Protein AF-0000000072257658 (afdb_homodimer)

Secondary structure (DSSP, 8-state):
-------HHHHHHHHHHHHHHHHHT-HHHHHHS-HHHHHHHHHHHHHHHHHHHHHHHHHHHHHHHHHHHHTT-----SHHHHHHHHHHTTS-S-HHHHHHHHHHHHHGGGTTSHHHHHHHHHHHHHHHHHHHHHHHHHHHHHS--/-------HHHHHHHHHHHHHHHHHT-HHHHHHS-HHHHHHHHHHHHHHHHHHHHHHHHHHHHHHHHHHHHTT-----SHHHHHHHHHHTTS-S-HHHHHHHHHHHHHGGGTTSHHHHHHHHHHHHHHHHHHHHHHHHHHHHHS--

Nearest PDB structures (foldseek):
  1jog-assembly1_B  TM=9.613E-01  e=3.458E-12  Haemophilus influenzae
  1jog-assembly2_C  TM=9.580E-01  e=2.654E-12  Haemophilus influenzae
  8xeh-assembly1_D  TM=8.777E-01  e=1.538E-05  Legionella pneumophila
  8xdj-assembly1_C  TM=8.865E-01  e=2.113E-05  Legionella pneumophila
  3mac-assembly1_A  TM=3.560E-01  e=6.818E-01  Human immunodeficiency virus 1

Organism: Glaesserella parasuis serovar 5 (strain SH0165) (NCBI:txid557723)

pLDDT: mean 91.08, std 13.49, range [38.12, 98.75]

Radius of gyration: 21.55 Å; Cα contacts (8 Å, |Δi|>4): 278; chains: 2; bounding box: 49×74×42 Å

Foldseek 3Di:
DLPFDDLVQLVVLLVVLVVLVVVCVPVVVLVVDDPVVNLVSLLVSLVSLLSNLVSLLVLLQVVLVSVCVVPVDDRPPDPLSSLVSCCVVQLFPDSVLNVVSVVLSVLSVVVVPVVNSVVSSVSSVVVSVRSVSNVVVSCVSRVDD/DQPFDDLVQLVVLLVVLVVLVVVCVPVVVLVPDDPVVNLVSLLVSLVSLLSNLVSLLVLLQVVLVSVVVVPVDDRPPDPLSSLVSCCVVQLFPDSVLNVVSVVLSVLSVVVVPVVNSVVSSVCSVVVSVRSVSNVVVSCVSRVPD

Structure (mmCIF, N/CA/C/O backbone):
data_AF-0000000072257658-model_v1
#
loop_
_entity.id
_entity.type
_entity.pdbx_description
1 polymer 'Inorganic polyphosphate/ATP-NAD kinase'
#
loop_
_atom_site.group_PDB
_atom_site.id
_atom_site.type_symbol
_atom_site.label_atom_id
_atom_site.label_alt_id
_atom_site.label_comp_id
_atom_site.label_asym_id
_atom_site.label_entity_id
_atom_site.label_seq_id
_atom_site.pdbx_PDB_ins_code
_atom_site.Cartn_x
_atom_site.Cartn_y
_atom_site.Cartn_z
_atom_site.occupancy
_atom_site.B_iso_or_equiv
_atom_site.auth_seq_id
_atom_site.auth_comp_id
_atom_site.auth_asym_id
_atom_site.auth_atom_id
_atom_site.pdbx_PDB_model_num
ATOM 1 N N . MET A 1 1 ? 15.781 32.531 2.01 1 38.12 1 MET A N 1
ATOM 2 C CA . MET A 1 1 ? 14.547 32.469 1.229 1 38.12 1 MET A CA 1
ATOM 3 C C . MET A 1 1 ? 13.906 31.094 1.363 1 38.12 1 MET A C 1
ATOM 5 O O . MET A 1 1 ? 14.547 30.078 1.088 1 38.12 1 MET A O 1
ATOM 9 N N . LEU A 1 2 ? 12.969 30.875 2.301 1 46.28 2 LEU A N 1
ATOM 10 C CA . LEU A 1 2 ? 12.531 29.609 2.895 1 46.28 2 LEU A CA 1
ATOM 11 C C . LEU A 1 2 ? 12.031 28.656 1.822 1 46.28 2 LEU A C 1
ATOM 13 O O . LEU A 1 2 ? 11.195 29.016 0.994 1 46.28 2 LEU A O 1
ATOM 17 N N . GLU A 1 3 ? 12.969 27.922 1.313 1 59.75 3 GLU A N 1
ATOM 18 C CA . GLU A 1 3 ? 12.633 26.984 0.247 1 59.75 3 GLU A CA 1
ATOM 19 C C . GLU A 1 3 ? 11.242 26.391 0.448 1 59.75 3 GLU A C 1
ATOM 21 O O . GLU A 1 3 ? 10.914 25.922 1.54 1 59.75 3 GLU A O 1
ATOM 26 N N . GLN A 1 4 ? 10.328 27.062 -0.19 1 75.12 4 GLN A N 1
ATOM 27 C CA . GLN A 1 4 ? 8.938 26.625 -0.18 1 75.12 4 GLN A CA 1
ATOM 28 C C . GLN A 1 4 ? 8.805 25.188 -0.663 1 75.12 4 GLN A C 1
ATOM 30 O O . GLN A 1 4 ? 9.492 24.781 -1.599 1 75.12 4 GLN A O 1
ATOM 35 N N . LEU A 1 5 ? 8.203 24.438 0.215 1 84.44 5 LEU A N 1
ATOM 36 C CA . LEU A 1 5 ? 7.953 23.031 -0.073 1 84.44 5 LEU A CA 1
ATOM 37 C C . LEU A 1 5 ? 6.867 22.875 -1.131 1 84.44 5 LEU A C 1
ATOM 39 O O . LEU A 1 5 ? 5.824 23.531 -1.056 1 84.44 5 LEU A O 1
ATOM 43 N N . GLU A 1 6 ? 7.254 22.312 -2.242 1 86.75 6 GLU A N 1
ATOM 44 C CA . GLU A 1 6 ? 6.246 21.969 -3.24 1 86.75 6 GLU A CA 1
ATOM 45 C C . GLU A 1 6 ? 5.348 20.828 -2.75 1 86.75 6 GLU A C 1
ATOM 47 O O . GLU A 1 6 ? 5.789 19.688 -2.643 1 86.75 6 GLU A O 1
ATOM 52 N N . ILE A 1 7 ? 4.055 21.188 -2.422 1 92.62 7 ILE A N 1
ATOM 53 C CA . ILE A 1 7 ? 3.189 20.203 -1.774 1 92.62 7 ILE A CA 1
ATOM 54 C C . ILE A 1 7 ? 2.096 19.766 -2.744 1 92.62 7 ILE A C 1
ATOM 56 O O . ILE A 1 7 ? 1.133 19.109 -2.344 1 92.62 7 ILE A O 1
ATOM 60 N N . SER A 1 8 ? 2.219 20.031 -4.086 1 92.62 8 SER A N 1
ATOM 61 C CA . SER A 1 8 ? 1.193 19.781 -5.094 1 92.62 8 SER A CA 1
ATOM 62 C C . SER A 1 8 ? 0.911 18.297 -5.234 1 92.62 8 SER A C 1
ATOM 64 O O . SER A 1 8 ? -0.234 17.891 -5.453 1 92.62 8 SER A O 1
ATOM 66 N N . SER A 1 9 ? 1.939 17.469 -5.137 1 93.25 9 SER A N 1
ATOM 67 C CA . SER A 1 9 ? 1.747 16.016 -5.25 1 93.25 9 SER A CA 1
ATOM 68 C C . SER A 1 9 ? 0.837 15.5 -4.145 1 93.25 9 SER A C 1
ATOM 70 O O . SER A 1 9 ? -0.06 14.688 -4.406 1 93.25 9 SER A O 1
ATOM 72 N N . LEU A 1 10 ? 1.067 15.969 -2.957 1 95.94 10 LEU A N 1
ATOM 73 C CA . LEU A 1 10 ? 0.232 15.555 -1.832 1 95.94 10 LEU A CA 1
ATOM 74 C C . LEU A 1 10 ? -1.19 16.078 -1.992 1 95.94 10 LEU A C 1
ATOM 76 O O . LEU A 1 10 ? -2.156 15.375 -1.708 1 95.94 10 LEU A O 1
ATOM 80 N N . GLU A 1 11 ? -1.334 17.281 -2.496 1 96.62 11 GLU A N 1
ATOM 81 C CA . GLU A 1 11 ? -2.646 17.891 -2.719 1 96.62 11 GLU A CA 1
ATOM 82 C C . GLU A 1 11 ? -3.453 17.094 -3.736 1 96.62 11 GLU A C 1
ATOM 84 O O . GLU A 1 11 ? -4.637 16.812 -3.521 1 96.62 11 GLU A O 1
ATOM 89 N N . ASN A 1 12 ? -2.795 16.75 -4.805 1 96.31 12 ASN A N 1
ATOM 90 C CA . ASN A 1 12 ? -3.461 15.984 -5.859 1 96.31 12 ASN A CA 1
ATOM 91 C C . ASN A 1 12 ? -3.85 14.594 -5.383 1 96.31 12 ASN A C 1
ATOM 93 O O . ASN A 1 12 ? -4.949 14.117 -5.668 1 96.31 12 ASN A O 1
ATOM 97 N N . ALA A 1 13 ? -2.938 13.945 -4.664 1 97.19 13 ALA A N 1
ATOM 98 C CA . ALA A 1 13 ? -3.219 12.609 -4.145 1 97.19 13 ALA A CA 1
ATOM 99 C C . ALA A 1 13 ? -4.363 12.641 -3.137 1 97.19 13 ALA A C 1
ATOM 101 O O . ALA A 1 13 ? -5.238 11.773 -3.15 1 97.19 13 ALA A O 1
ATOM 102 N N . PHE A 1 14 ? -4.348 13.602 -2.277 1 98.19 14 PHE A N 1
ATOM 103 C CA . PHE A 1 14 ? -5.406 13.773 -1.289 1 98.19 14 PHE A CA 1
ATOM 104 C C . PHE A 1 14 ? -6.754 13.977 -1.971 1 98.19 14 PHE A C 1
ATOM 106 O O . PHE A 1 14 ? -7.746 13.344 -1.598 1 98.19 14 PHE A O 1
ATOM 113 N N . SER A 1 15 ? -6.801 14.875 -2.938 1 98.12 15 SER A N 1
ATOM 114 C CA . SER A 1 15 ? -8.039 15.164 -3.65 1 98.12 15 SER A CA 1
ATOM 115 C C . SER A 1 15 ? -8.586 13.922 -4.34 1 98.12 15 SER A C 1
ATOM 117 O O . SER A 1 15 ? -9.789 13.68 -4.336 1 98.12 15 SER A O 1
ATOM 119 N N . SER A 1 16 ? -7.711 13.141 -4.953 1 98 16 SER A N 1
ATOM 120 C CA . SER A 1 16 ? -8.102 11.906 -5.617 1 98 16 SER A CA 1
ATOM 121 C C . SER A 1 16 ? -8.727 10.922 -4.633 1 98 16 SER A C 1
ATOM 123 O O . SER A 1 16 ? -9.758 10.32 -4.922 1 98 16 SER A O 1
ATOM 125 N N . LEU A 1 17 ? -8.109 10.734 -3.479 1 98.56 17 LEU A N 1
ATOM 126 C CA . LEU A 1 17 ? -8.641 9.836 -2.461 1 98.56 17 LEU A CA 1
ATOM 127 C C . LEU A 1 17 ? -9.977 10.336 -1.932 1 98.56 17 LEU A C 1
ATOM 129 O O . LEU A 1 17 ? -10.906 9.555 -1.746 1 98.56 17 LEU A O 1
ATOM 133 N N . ASN A 1 18 ? -10.016 11.633 -1.646 1 98.56 18 ASN A N 1
ATOM 134 C CA . ASN A 1 18 ? -11.25 12.234 -1.15 1 98.56 18 ASN A CA 1
ATOM 135 C C . ASN A 1 18 ? -12.406 12.031 -2.121 1 98.56 18 ASN A C 1
ATOM 137 O O . ASN A 1 18 ? -13.508 11.656 -1.712 1 98.56 18 ASN A O 1
ATOM 141 N N . GLU A 1 19 ? -12.195 12.273 -3.461 1 98.44 19 GLU A N 1
ATOM 142 C CA . GLU A 1 19 ? -13.219 12.086 -4.484 1 98.44 19 GLU A CA 1
ATOM 143 C C . GLU A 1 19 ? -13.609 10.617 -4.609 1 98.44 19 GLU A C 1
ATOM 145 O O . GLU A 1 19 ? -14.773 10.297 -4.855 1 98.44 19 GLU A O 1
ATOM 150 N N . THR A 1 20 ? -12.633 9.734 -4.438 1 98.62 20 THR A N 1
ATOM 151 C CA . THR A 1 20 ? -12.883 8.297 -4.465 1 98.62 20 THR A CA 1
ATOM 152 C C . THR A 1 20 ? -13.852 7.895 -3.355 1 98.62 20 THR A C 1
ATOM 154 O O . THR A 1 20 ? -14.844 7.219 -3.611 1 98.62 20 THR A O 1
ATOM 157 N N . LEU A 1 21 ? -13.594 8.32 -2.199 1 98.38 21 LEU A N 1
ATOM 158 C CA . LEU A 1 21 ? -14.445 7.949 -1.07 1 98.38 21 LEU A CA 1
ATOM 159 C C . LEU A 1 21 ? -15.844 8.523 -1.229 1 98.38 21 LEU A C 1
ATOM 161 O O . LEU A 1 21 ? -16.828 7.895 -0.835 1 98.38 21 LEU A O 1
ATOM 165 N N . ALA A 1 22 ? -15.891 9.711 -1.784 1 97.94 22 ALA A N 1
ATOM 166 C CA . ALA A 1 22 ? -17.188 10.344 -2.018 1 97.94 22 ALA A CA 1
ATOM 167 C C . ALA A 1 22 ? -18.031 9.516 -2.982 1 97.94 22 ALA A C 1
ATOM 169 O O . ALA A 1 22 ? -19.234 9.336 -2.768 1 97.94 22 ALA A O 1
ATOM 170 N N . GLU A 1 23 ? -17.453 9.008 -3.992 1 97.75 23 GLU A N 1
ATOM 171 C CA . GLU A 1 23 ? -18.172 8.195 -4.965 1 97.75 23 GLU A CA 1
ATOM 172 C C . GLU A 1 23 ? -18.578 6.852 -4.367 1 97.75 23 GLU A C 1
ATOM 174 O O . GLU A 1 23 ? -19.688 6.359 -4.621 1 97.75 23 GLU A O 1
ATOM 179 N N . LEU A 1 24 ? -17.734 6.301 -3.631 1 97.56 24 LEU A N 1
ATOM 180 C CA . LEU A 1 24 ? -17.969 4.977 -3.068 1 97.56 24 LEU A CA 1
ATOM 181 C C . LEU A 1 24 ? -19.016 5.043 -1.96 1 97.56 24 LEU A C 1
ATOM 183 O O . LEU A 1 24 ? -19.578 4.016 -1.575 1 97.56 24 LEU A O 1
ATOM 187 N N . ALA A 1 25 ? -19.188 6.145 -1.327 1 96.56 25 ALA A N 1
ATOM 188 C CA . ALA A 1 25 ? -20.156 6.34 -0.255 1 96.56 25 ALA A CA 1
ATOM 189 C C . ALA A 1 25 ? -21.594 6.199 -0.777 1 96.56 25 ALA A C 1
ATOM 191 O O . ALA A 1 25 ? -22.531 6.031 0.003 1 96.56 25 ALA A O 1
ATOM 192 N N . ASP A 1 26 ? -21.766 6.359 -2.277 1 96.44 26 ASP A N 1
ATOM 193 C CA . ASP A 1 26 ? -23.062 6.078 -2.883 1 96.44 26 ASP A CA 1
ATOM 194 C C . ASP A 1 26 ? -23.344 4.578 -2.887 1 96.44 26 ASP A C 1
ATOM 196 O O . ASP A 1 26 ? -23.094 3.893 -3.877 1 96.44 26 ASP A O 1
ATOM 200 N N . GLN A 1 27 ? -24 4.09 -1.785 1 95.88 27 GLN A N 1
ATOM 201 C CA . GLN A 1 27 ? -24.188 2.664 -1.558 1 95.88 27 GLN A CA 1
ATOM 202 C C . GLN A 1 27 ? -25.094 2.053 -2.631 1 95.88 27 GLN A C 1
ATOM 204 O O . GLN A 1 27 ? -24.922 0.886 -2.994 1 95.88 27 GLN A O 1
ATOM 209 N N . GLN A 1 28 ? -26.031 2.881 -3.145 1 96.25 28 GLN A N 1
ATOM 210 C CA . GLN A 1 28 ? -26.922 2.383 -4.188 1 96.25 28 GLN A CA 1
ATOM 211 C C . GLN A 1 28 ? -26.141 2.031 -5.453 1 96.25 28 GLN A C 1
ATOM 213 O O . GLN A 1 28 ? -26.312 0.949 -6.016 1 96.25 28 GLN A O 1
ATOM 218 N N . TRP A 1 29 ? -25.281 2.887 -5.863 1 96.5 29 TRP A N 1
ATOM 219 C CA . TRP A 1 29 ? -24.453 2.643 -7.043 1 96.5 29 TRP A CA 1
ATOM 220 C C . TRP A 1 29 ? -23.438 1.529 -6.781 1 96.5 29 TRP A C 1
ATOM 222 O O . TRP A 1 29 ? -23.281 0.624 -7.602 1 96.5 29 TRP A O 1
ATOM 232 N N . PHE A 1 30 ? -22.828 1.584 -5.602 1 97.5 30 PHE A N 1
ATOM 233 C CA . PHE A 1 30 ? -21.766 0.649 -5.238 1 97.5 30 PHE A CA 1
ATOM 234 C C . PHE A 1 30 ? -22.297 -0.781 -5.207 1 97.5 30 PHE A C 1
ATOM 236 O O . PHE A 1 30 ? -21.672 -1.688 -5.762 1 97.5 30 PHE A O 1
ATOM 243 N N . ASN A 1 31 ? -23.438 -0.938 -4.648 1 96.44 31 ASN A N 1
ATOM 244 C CA . ASN A 1 31 ? -24 -2.27 -4.441 1 96.44 31 ASN A CA 1
ATOM 245 C C . ASN A 1 31 ? -24.547 -2.854 -5.742 1 96.44 31 ASN A C 1
ATOM 247 O O . ASN A 1 31 ? -24.844 -4.051 -5.816 1 96.44 31 ASN A O 1
ATOM 251 N N . GLN A 1 32 ? -24.734 -2.07 -6.719 1 96.62 32 GLN A N 1
ATOM 252 C CA . GLN A 1 32 ? -25.219 -2.537 -8.016 1 96.62 32 GLN A CA 1
ATOM 253 C C . GLN A 1 32 ? -24.078 -3.107 -8.852 1 96.62 32 GLN A C 1
ATOM 255 O O . GLN A 1 32 ? -24.312 -3.783 -9.852 1 96.62 32 GLN A O 1
ATOM 260 N N . GLN A 1 33 ? -22.844 -2.789 -8.523 1 97 33 GLN A N 1
ATOM 261 C CA . GLN A 1 33 ? -21.688 -3.287 -9.273 1 97 33 GLN A CA 1
ATOM 262 C C . GLN A 1 33 ? -21.453 -4.77 -8.992 1 97 33 GLN A C 1
ATOM 264 O O . GLN A 1 33 ? -21.844 -5.277 -7.941 1 97 33 GLN A O 1
ATOM 269 N N . LYS A 1 34 ? -20.828 -5.438 -9.906 1 97.62 34 LYS A N 1
ATOM 270 C CA . LYS A 1 34 ? -20.422 -6.824 -9.703 1 97.62 34 LYS A CA 1
ATOM 271 C C . LYS A 1 34 ? -19.484 -6.949 -8.508 1 97.62 34 LYS A C 1
ATOM 273 O O . LYS A 1 34 ? -18.688 -6.039 -8.242 1 97.62 34 LYS A O 1
ATOM 278 N N . PRO A 1 35 ? -19.469 -8.031 -7.766 1 97.81 35 PRO A N 1
ATOM 279 C CA . PRO A 1 35 ? -18.609 -8.219 -6.586 1 97.81 35 PRO A CA 1
ATOM 280 C C . PRO A 1 35 ? -17.141 -7.957 -6.875 1 97.81 35 PRO A C 1
ATOM 282 O O . PRO A 1 35 ? -16.453 -7.332 -6.066 1 97.81 35 PRO A O 1
ATOM 285 N N . ILE A 1 36 ? -16.641 -8.359 -8.039 1 98.25 36 ILE A N 1
ATOM 286 C CA . ILE A 1 36 ? -15.227 -8.18 -8.375 1 98.25 36 ILE A CA 1
ATOM 287 C C . ILE A 1 36 ? -14.93 -6.699 -8.57 1 98.25 36 ILE A C 1
ATOM 289 O O . ILE A 1 36 ? -13.836 -6.234 -8.242 1 98.25 36 ILE A O 1
ATOM 293 N N . ILE A 1 37 ? -15.898 -5.941 -9.07 1 98.38 37 ILE A N 1
ATOM 294 C CA . ILE A 1 37 ? -15.742 -4.5 -9.242 1 98.38 37 ILE A CA 1
ATOM 295 C C . ILE A 1 37 ? -15.727 -3.814 -7.883 1 98.38 37 ILE A C 1
ATOM 297 O O . ILE A 1 37 ? -14.891 -2.941 -7.629 1 98.38 37 ILE A O 1
ATOM 301 N N . GLN A 1 38 ? -16.625 -4.23 -7.008 1 98.31 38 GLN A N 1
ATOM 302 C CA . GLN A 1 38 ? -16.641 -3.705 -5.648 1 98.31 38 GLN A CA 1
ATOM 303 C C . GLN A 1 38 ? -15.289 -3.936 -4.961 1 98.31 38 GLN A C 1
ATOM 305 O O . GLN A 1 38 ? -14.719 -3.014 -4.379 1 98.31 38 GLN A O 1
ATOM 310 N N . ASP A 1 39 ? -14.836 -5.164 -5.086 1 98.19 39 ASP A N 1
ATOM 311 C CA . ASP A 1 39 ? -13.555 -5.547 -4.5 1 98.19 39 ASP A CA 1
ATOM 312 C C . ASP A 1 39 ? -12.414 -4.711 -5.078 1 98.19 39 ASP A C 1
ATOM 314 O O . ASP A 1 39 ? -11.516 -4.285 -4.344 1 98.19 39 ASP A O 1
ATOM 318 N N . THR A 1 40 ? -12.438 -4.457 -6.371 1 98.62 40 THR A N 1
ATOM 319 C CA . THR A 1 40 ? -11.406 -3.693 -7.055 1 98.62 40 THR A CA 1
ATOM 320 C C . THR A 1 40 ? -11.438 -2.23 -6.621 1 98.62 40 THR A C 1
ATOM 322 O O . THR A 1 40 ? -10.391 -1.607 -6.441 1 98.62 40 THR A O 1
ATOM 325 N N . LEU A 1 41 ? -12.617 -1.71 -6.465 1 98.75 41 LEU A N 1
ATOM 326 C CA . LEU A 1 41 ? -12.766 -0.329 -6.02 1 98.75 41 LEU A CA 1
ATOM 327 C C . LEU A 1 41 ? -12.219 -0.152 -4.609 1 98.75 41 LEU A C 1
ATOM 329 O O . LEU A 1 41 ? -11.539 0.835 -4.324 1 98.75 41 LEU A O 1
ATOM 333 N N . ILE A 1 42 ? -12.453 -1.106 -3.756 1 98.62 42 ILE A N 1
ATOM 334 C CA . ILE A 1 42 ? -11.922 -1.074 -2.398 1 98.62 42 ILE A CA 1
ATOM 335 C C . ILE A 1 42 ? -10.391 -1.136 -2.439 1 98.62 42 ILE A C 1
ATOM 337 O O . ILE A 1 42 ? -9.719 -0.353 -1.77 1 98.62 42 ILE A O 1
ATOM 341 N N . ALA A 1 43 ? -9.867 -2.004 -3.271 1 98.62 43 ALA A N 1
ATOM 342 C CA . ALA A 1 43 ? -8.422 -2.104 -3.443 1 98.62 43 ALA A CA 1
ATOM 343 C C . ALA A 1 43 ? -7.836 -0.79 -3.957 1 98.62 43 ALA A C 1
ATOM 345 O O . ALA A 1 43 ? -6.742 -0.388 -3.551 1 98.62 43 ALA A O 1
ATOM 346 N N . GLY A 1 44 ? -8.555 -0.153 -4.836 1 98.69 44 GLY A N 1
ATOM 347 C CA . GLY A 1 44 ? -8.133 1.139 -5.352 1 98.69 44 GLY A CA 1
ATOM 348 C C . GLY A 1 44 ? -8.078 2.217 -4.285 1 98.69 44 GLY A C 1
ATOM 349 O O . GLY A 1 44 ? -7.129 3.008 -4.246 1 98.69 44 GLY A O 1
ATOM 350 N N . ALA A 1 45 ? -9.117 2.227 -3.439 1 98.75 45 ALA A N 1
ATOM 351 C CA . ALA A 1 45 ? -9.133 3.176 -2.33 1 98.75 45 ALA A CA 1
ATOM 352 C C . ALA A 1 45 ? -7.941 2.945 -1.401 1 98.75 45 ALA A C 1
ATOM 354 O O . ALA A 1 45 ? -7.324 3.898 -0.923 1 98.75 45 ALA A O 1
ATOM 355 N N . ILE A 1 46 ? -7.617 1.698 -1.18 1 98.75 46 ILE A N 1
ATOM 356 C CA . ILE A 1 46 ? -6.512 1.336 -0.298 1 98.75 46 ILE A CA 1
ATOM 357 C C . ILE A 1 46 ? -5.188 1.76 -0.929 1 98.75 46 ILE A C 1
ATOM 359 O O . ILE A 1 46 ? -4.309 2.289 -0.245 1 98.75 46 ILE A O 1
ATOM 363 N N . GLN A 1 47 ? -5.012 1.591 -2.238 1 98.5 47 GLN A N 1
ATOM 364 C CA . GLN A 1 47 ? -3.82 2.041 -2.949 1 98.5 47 GLN A CA 1
ATOM 365 C C . GLN A 1 47 ? -3.645 3.553 -2.824 1 98.5 47 GLN A C 1
ATOM 367 O O . GLN A 1 47 ? -2.541 4.035 -2.559 1 98.5 47 GLN A O 1
ATOM 372 N N . LYS A 1 48 ? -4.691 4.297 -2.992 1 98.56 48 LYS A N 1
ATOM 373 C CA . LYS A 1 48 ? -4.648 5.754 -2.893 1 98.56 48 LYS A CA 1
ATOM 374 C C . LYS A 1 48 ? -4.355 6.199 -1.464 1 98.56 48 LYS A C 1
ATOM 376 O O . LYS A 1 48 ? -3.666 7.199 -1.248 1 98.56 48 LYS A O 1
ATOM 381 N N . PHE A 1 49 ? -4.895 5.422 -0.48 1 9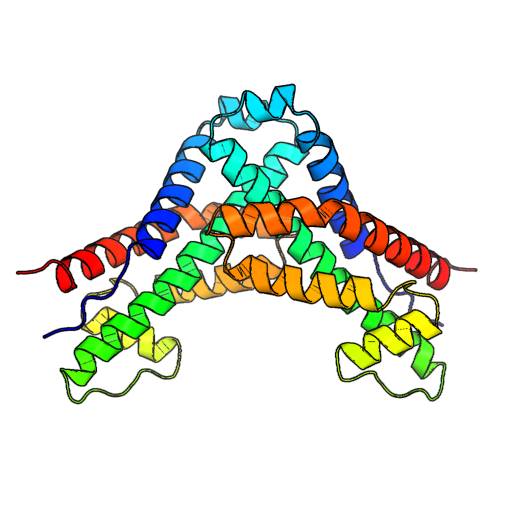8.62 49 PHE A N 1
ATOM 382 C CA . PHE A 1 49 ? -4.555 5.668 0.916 1 98.62 49 PHE A CA 1
ATOM 383 C C . PHE A 1 49 ? -3.053 5.539 1.138 1 98.62 49 PHE A C 1
ATOM 385 O O . PHE A 1 49 ? -2.441 6.395 1.784 1 98.62 49 PHE A O 1
ATOM 392 N N . GLU A 1 50 ? -2.48 4.504 0.604 1 97.81 50 GLU A N 1
ATOM 393 C CA . GLU A 1 50 ? -1.041 4.297 0.737 1 97.81 50 GLU A CA 1
ATOM 394 C C . GLU A 1 50 ? -0.259 5.492 0.196 1 97.81 50 GLU A C 1
ATOM 396 O O . GLU A 1 50 ? 0.707 5.941 0.816 1 97.81 50 GLU A O 1
ATOM 401 N N . PHE A 1 51 ? -0.673 6.023 -0.967 1 97.38 51 PHE A N 1
ATOM 402 C CA . PHE A 1 51 ? -0.009 7.164 -1.587 1 97.38 51 PHE A CA 1
ATOM 403 C C . PHE A 1 51 ? -0.07 8.383 -0.678 1 97.38 51 PHE A C 1
ATOM 405 O O . PHE A 1 51 ? 0.95 9.031 -0.429 1 97.38 51 PHE A O 1
ATOM 412 N N . VAL A 1 52 ? -1.253 8.695 -0.199 1 98.19 52 VAL A N 1
ATOM 413 C CA . VAL A 1 52 ? -1.443 9.891 0.618 1 98.19 52 VAL A CA 1
ATOM 414 C C . VAL A 1 52 ? -0.653 9.758 1.918 1 98.19 52 VAL A C 1
ATOM 416 O O . VAL A 1 52 ? -0.037 10.727 2.377 1 98.19 52 VAL A O 1
ATOM 419 N N . TYR A 1 53 ? -0.639 8.539 2.49 1 97.69 53 TYR A N 1
ATOM 420 C CA . TYR A 1 53 ? 0.09 8.305 3.73 1 97.69 53 TYR A CA 1
ATOM 421 C C . TYR A 1 53 ? 1.582 8.547 3.543 1 97.69 53 TYR A C 1
ATOM 423 O O . TYR A 1 53 ? 2.203 9.273 4.324 1 97.69 53 TYR A O 1
ATOM 431 N N . GLU A 1 54 ? 2.131 7.969 2.512 1 95.69 54 GLU A N 1
ATOM 432 C CA . GLU A 1 54 ? 3.562 8.086 2.252 1 95.69 54 GLU A CA 1
ATOM 433 C C . GLU A 1 54 ? 3.955 9.531 1.958 1 95.69 54 GLU A C 1
ATOM 435 O O . GLU A 1 54 ? 4.957 10.023 2.48 1 95.69 54 GLU A O 1
ATOM 440 N N . LEU A 1 55 ? 3.213 10.203 1.146 1 95.94 55 LEU A N 1
ATOM 441 C CA . LEU A 1 55 ? 3.482 11.594 0.792 1 95.94 55 LEU A CA 1
ATOM 442 C C . LEU A 1 55 ? 3.328 12.5 2.006 1 95.94 55 LEU A C 1
ATOM 444 O O . LEU A 1 55 ? 4.062 13.484 2.15 1 95.94 55 LEU A O 1
ATOM 448 N N . SER A 1 56 ? 2.34 12.203 2.869 1 96.81 56 SER A N 1
ATOM 449 C CA . SER A 1 56 ? 2.139 12.977 4.09 1 96.81 56 SER A CA 1
ATOM 450 C C . SER A 1 56 ? 3.367 12.922 4.988 1 96.81 56 SER A C 1
ATOM 452 O O . SER A 1 56 ? 3.824 13.945 5.492 1 96.81 56 SER A O 1
ATOM 454 N N . LEU A 1 57 ? 3.893 11.727 5.219 1 94.25 57 LEU A N 1
ATOM 455 C CA . LEU A 1 57 ? 5.07 11.57 6.062 1 94.25 57 LEU A CA 1
ATOM 456 C C . LEU A 1 57 ? 6.281 12.258 5.445 1 94.25 57 LEU A C 1
ATOM 458 O O . LEU A 1 57 ? 7.07 12.891 6.148 1 94.25 57 LEU A O 1
ATOM 462 N N . LYS A 1 58 ? 6.434 12.102 4.137 1 93.31 58 LYS A N 1
ATOM 463 C CA . LYS A 1 58 ? 7.535 12.742 3.42 1 93.31 58 LYS A CA 1
ATOM 464 C C . LYS A 1 58 ? 7.477 14.258 3.566 1 93.31 58 LYS A C 1
ATOM 466 O O . LYS A 1 58 ? 8.5 14.906 3.822 1 93.31 58 LYS A O 1
ATOM 471 N N . MET A 1 59 ? 6.309 14.859 3.4 1 94.62 59 MET A N 1
ATOM 472 C CA . MET A 1 59 ? 6.145 16.312 3.488 1 94.62 59 MET A CA 1
ATOM 473 C C . MET A 1 59 ? 6.34 16.797 4.922 1 94.62 59 MET A C 1
ATOM 475 O O . MET A 1 59 ? 6.895 17.859 5.148 1 94.62 59 MET A O 1
ATOM 479 N N . MET A 1 60 ? 5.863 15.961 5.84 1 94 60 MET A N 1
ATOM 480 C CA . MET A 1 60 ? 6.074 16.281 7.25 1 94 60 MET A CA 1
ATOM 481 C C . MET A 1 60 ? 7.562 16.391 7.566 1 94 60 MET A C 1
ATOM 483 O O . MET A 1 60 ? 8.008 17.375 8.172 1 94 60 MET A O 1
ATOM 487 N N . LYS A 1 61 ? 8.289 15.414 7.145 1 92.12 61 LYS A N 1
ATOM 488 C CA . LYS A 1 61 ? 9.727 15.375 7.383 1 92.12 61 LYS A CA 1
ATOM 489 C C . LYS A 1 61 ? 10.43 16.562 6.723 1 92.12 61 LYS A C 1
ATOM 491 O O . LYS A 1 61 ? 11.281 17.203 7.332 1 92.12 61 LYS A O 1
ATOM 496 N N . ARG A 1 62 ? 10.117 16.844 5.488 1 92.06 62 ARG A N 1
ATOM 497 C CA . ARG A 1 62 ? 10.727 17.938 4.754 1 92.06 62 ARG A CA 1
ATOM 498 C C . ARG A 1 62 ? 10.406 19.281 5.414 1 92.06 62 ARG A C 1
ATOM 500 O O . ARG A 1 62 ? 11.273 20.156 5.512 1 92.06 62 ARG A O 1
ATOM 507 N N . GLN A 1 63 ? 9.195 19.484 5.789 1 93.19 63 GLN A N 1
ATOM 508 C CA . GLN A 1 63 ? 8.797 20.719 6.438 1 93.19 63 GLN A CA 1
ATOM 509 C C . GLN A 1 63 ? 9.539 20.922 7.758 1 93.19 63 GLN A C 1
ATOM 511 O O . GLN A 1 63 ? 9.945 22.031 8.086 1 93.19 63 GLN A O 1
ATOM 516 N N . LEU A 1 64 ? 9.695 19.812 8.562 1 91.19 64 LEU A N 1
ATOM 517 C CA . LEU A 1 64 ? 10.398 19.891 9.836 1 91.19 64 LEU A CA 1
ATOM 518 C C . LEU A 1 64 ? 11.867 20.25 9.633 1 91.19 64 LEU A C 1
ATOM 520 O O . LEU A 1 64 ? 12.438 21.016 10.406 1 91.19 64 LEU A O 1
ATOM 524 N N . LYS A 1 65 ? 12.477 19.688 8.594 1 88.5 65 LYS A N 1
ATOM 525 C CA . LYS A 1 65 ? 13.859 20.031 8.273 1 88.5 65 LYS A CA 1
ATOM 526 C C . LYS A 1 65 ? 14 21.516 7.934 1 88.5 65 LYS A C 1
ATOM 528 O O . LYS A 1 65 ? 14.969 22.156 8.344 1 88.5 65 LYS A O 1
ATOM 533 N N . LEU A 1 66 ? 13.102 22.016 7.203 1 86.31 66 LEU A N 1
ATOM 534 C CA . LEU A 1 66 ? 13.102 23.438 6.848 1 86.31 66 LEU A CA 1
ATOM 535 C C . LEU A 1 66 ? 12.922 24.312 8.086 1 86.31 66 LEU A C 1
ATOM 537 O O . LEU A 1 66 ? 13.523 25.391 8.188 1 86.31 66 LEU A O 1
ATOM 541 N N . MET A 1 67 ? 12.156 23.812 8.969 1 83.06 67 MET A N 1
ATOM 542 C CA . MET A 1 67 ? 11.891 24.562 10.195 1 83.06 67 MET A CA 1
ATOM 543 C C . MET A 1 67 ? 13.078 24.484 11.148 1 83.06 67 MET A C 1
ATOM 545 O O . MET A 1 67 ? 13.305 25.406 11.93 1 83.06 67 MET A O 1
ATOM 549 N N . ALA A 1 68 ? 13.68 23.234 11.164 1 76 68 ALA A N 1
ATOM 550 C CA . ALA A 1 68 ? 14.836 23.047 12.039 1 76 68 ALA A CA 1
ATOM 551 C C . ALA A 1 68 ? 16.016 23.891 11.562 1 76 68 ALA A C 1
ATOM 553 O O . ALA A 1 68 ? 16.812 24.375 12.367 1 76 68 ALA A O 1
ATOM 554 N N . ILE A 1 69 ? 16.297 23.625 10.367 1 60.5 69 ILE A N 1
ATOM 555 C CA . ILE A 1 69 ? 17.344 24.516 9.883 1 60.5 69 ILE A CA 1
ATOM 556 C C . ILE A 1 69 ? 17.094 25.938 10.375 1 60.5 69 ILE A C 1
ATOM 558 O O . ILE A 1 69 ? 18.031 26.672 10.695 1 60.5 69 ILE A O 1
ATOM 562 N N . SER A 1 70 ? 15.891 26.047 10.406 1 51.72 70 SER A N 1
ATOM 563 C CA . SER A 1 70 ? 15.609 27.344 11 1 51.72 70 SER A CA 1
ATOM 564 C C . SER A 1 70 ? 15.812 27.328 12.508 1 51.72 70 SER A C 1
ATOM 566 O O . SER A 1 70 ? 16.156 28.359 13.109 1 51.72 70 SER A O 1
ATOM 568 N N . GLU A 1 71 ? 15.469 26.141 12.93 1 53 71 GLU A N 1
ATOM 569 C CA . GLU A 1 71 ? 15.695 26 14.367 1 53 71 GLU A CA 1
ATOM 570 C C . GLU A 1 71 ? 16.75 24.938 14.656 1 53 71 GLU A C 1
ATOM 572 O O . GLU A 1 71 ? 17.016 24.062 13.82 1 53 71 GLU A O 1
ATOM 577 N N . ASP A 1 72 ? 17.75 25.094 15.438 1 48.62 72 ASP A N 1
ATOM 578 C CA . ASP A 1 72 ? 18.859 24.25 15.867 1 48.62 72 ASP A CA 1
ATOM 579 C C . ASP A 1 72 ? 18.375 22.812 16.125 1 48.62 72 ASP A C 1
ATOM 581 O O . ASP A 1 72 ? 19.047 22.047 16.812 1 48.62 72 ASP A O 1
ATOM 585 N N . GLU A 1 73 ? 17.156 22.469 15.633 1 50.72 73 GLU A N 1
ATOM 586 C CA . GLU A 1 73 ? 16.578 21.25 16.203 1 50.72 73 GLU A CA 1
ATOM 587 C C . GLU A 1 73 ? 16.953 20.031 15.359 1 50.72 73 GLU A C 1
ATOM 589 O O . GLU A 1 73 ? 17.25 20.156 14.172 1 50.72 73 GLU A O 1
ATOM 594 N N . ILE A 1 74 ? 16.984 18.797 16.141 1 47.69 74 ILE A N 1
ATOM 595 C CA . ILE A 1 74 ? 17.391 17.422 15.875 1 47.69 74 ILE A CA 1
ATOM 596 C C . ILE A 1 74 ? 16.516 16.812 14.789 1 47.69 74 ILE A C 1
ATOM 598 O O . ILE A 1 74 ? 15.281 16.891 14.875 1 47.69 74 ILE A O 1
ATOM 602 N N . GLU A 1 75 ? 17.094 16.484 13.82 1 51.81 75 GLU A N 1
ATOM 603 C CA . GLU A 1 75 ? 16.531 15.805 12.656 1 51.81 75 GLU A CA 1
ATOM 604 C C . GLU A 1 75 ? 15.805 14.531 13.07 1 51.81 75 GLU A C 1
ATOM 606 O O . GLU A 1 75 ? 16.391 13.656 13.711 1 51.81 75 GLU A O 1
ATOM 611 N N . ALA A 1 76 ? 14.641 14.602 13.328 1 54.16 76 ALA A N 1
ATOM 612 C CA . ALA A 1 76 ? 13.828 13.43 13.633 1 54.16 76 ALA A CA 1
ATOM 613 C C . ALA A 1 76 ? 14.211 12.258 12.727 1 54.16 76 ALA A C 1
ATOM 615 O O . ALA A 1 76 ? 14.172 12.367 11.5 1 54.16 76 ALA A O 1
ATOM 616 N N . GLU A 1 77 ? 14.883 11.211 13.461 1 65.88 77 GLU A N 1
ATOM 617 C CA . GLU A 1 77 ? 15.406 10.078 12.703 1 65.88 77 GLU A CA 1
ATOM 618 C C . GLU A 1 77 ? 14.383 8.945 12.633 1 65.88 77 GLU A C 1
ATOM 620 O O . GLU A 1 77 ? 14.297 8.242 11.617 1 65.88 77 GLU A O 1
ATOM 625 N N . ASN A 1 78 ? 13.664 8.914 13.766 1 85.56 78 ASN A N 1
ATOM 626 C CA . ASN A 1 78 ? 12.734 7.789 13.711 1 85.56 78 ASN A CA 1
ATOM 627 C C . ASN A 1 78 ? 11.281 8.266 13.688 1 85.56 78 ASN A C 1
ATOM 629 O O . ASN A 1 78 ? 11.008 9.445 13.906 1 85.56 78 ASN A O 1
ATOM 633 N N . PHE A 1 79 ? 10.375 7.48 13.305 1 90.44 79 PHE A N 1
ATOM 634 C CA . PHE A 1 79 ? 8.961 7.738 13.055 1 90.44 79 PHE A CA 1
ATOM 635 C C . PHE A 1 79 ? 8.328 8.461 14.234 1 90.44 79 PHE A C 1
ATOM 637 O O . PHE A 1 79 ? 7.672 9.492 14.062 1 90.44 79 PHE A O 1
ATOM 644 N N . ARG A 1 80 ? 8.594 8.055 15.422 1 90.06 80 ARG A N 1
ATOM 645 C CA . ARG A 1 80 ? 7.984 8.656 16.609 1 90.06 80 ARG A CA 1
ATOM 646 C C . ARG A 1 80 ? 8.516 10.07 16.828 1 90.06 80 ARG A C 1
ATOM 648 O O . ARG A 1 80 ? 7.773 10.953 17.266 1 90.06 80 ARG A O 1
ATOM 655 N N . ASP A 1 81 ? 9.812 10.297 16.578 1 90.94 81 ASP A N 1
ATOM 656 C CA . ASP A 1 81 ? 10.406 11.625 16.734 1 90.94 81 ASP A CA 1
ATOM 657 C C . ASP A 1 81 ? 9.805 12.602 15.727 1 90.94 81 ASP A C 1
ATOM 659 O O . ASP A 1 81 ? 9.562 13.766 16.047 1 90.94 81 ASP A O 1
ATOM 663 N N . ILE A 1 82 ? 9.562 12.102 14.539 1 93.19 82 ILE A N 1
ATOM 664 C CA . ILE A 1 82 ? 8.961 12.938 13.508 1 93.19 82 ILE A CA 1
ATOM 665 C C . ILE A 1 82 ? 7.57 13.383 13.945 1 93.19 82 ILE A C 1
ATOM 667 O O . ILE A 1 82 ? 7.219 14.555 13.828 1 93.19 82 ILE A O 1
ATOM 671 N N . LEU A 1 83 ? 6.809 12.477 14.562 1 95.31 83 LEU A N 1
ATOM 672 C CA . LEU A 1 83 ? 5.449 12.789 14.984 1 95.31 83 LEU A CA 1
ATOM 673 C C . LEU A 1 83 ? 5.457 13.773 16.141 1 95.31 83 LEU A C 1
ATOM 675 O O . LEU A 1 83 ? 4.633 14.695 16.203 1 95.31 83 LEU A O 1
ATOM 679 N N . ARG A 1 84 ? 6.379 13.5 17.016 1 93.81 84 ARG A N 1
ATOM 680 C CA . ARG A 1 84 ? 6.488 14.398 18.156 1 93.81 84 ARG A CA 1
ATOM 681 C C . ARG A 1 84 ? 6.824 15.812 17.719 1 93.81 84 ARG A C 1
ATOM 683 O O . ARG A 1 84 ? 6.195 16.781 18.156 1 93.81 84 ARG A O 1
ATOM 690 N N . ASP A 1 85 ? 7.789 15.977 16.922 1 93.25 85 ASP A N 1
ATOM 691 C CA . ASP A 1 85 ? 8.188 17.281 16.406 1 93.25 85 ASP A CA 1
ATOM 692 C C . ASP A 1 85 ? 7.062 17.922 15.594 1 93.25 85 ASP A C 1
ATOM 694 O O . ASP A 1 85 ? 6.836 19.125 15.672 1 93.25 85 ASP A O 1
ATOM 698 N N . ALA A 1 86 ? 6.355 17.125 14.758 1 95.75 86 ALA A N 1
ATOM 699 C CA . ALA A 1 86 ? 5.246 17.625 13.953 1 95.75 86 ALA A CA 1
ATOM 700 C C . ALA A 1 86 ? 4.125 18.172 14.836 1 95.75 86 ALA A C 1
ATOM 702 O O . ALA A 1 86 ? 3.531 19.203 14.539 1 95.75 86 ALA A O 1
ATOM 703 N N . ALA A 1 87 ? 3.848 17.422 15.906 1 95.31 87 ALA A N 1
ATOM 704 C CA . ALA A 1 87 ? 2.822 17.875 16.844 1 95.31 87 ALA A CA 1
ATOM 705 C C . ALA A 1 87 ? 3.25 19.156 17.562 1 95.31 87 ALA A C 1
ATOM 707 O O . ALA A 1 87 ? 2.453 20.078 17.719 1 95.31 87 ALA A O 1
ATOM 708 N N . LYS A 1 88 ? 4.52 19.156 17.938 1 93.69 88 LYS A N 1
ATOM 709 C CA . LYS A 1 88 ? 5.07 20.312 18.641 1 93.69 88 LYS A CA 1
ATOM 710 C C . LYS A 1 88 ? 4.98 21.562 17.781 1 93.69 88 LYS A C 1
ATOM 712 O O . LYS A 1 88 ? 4.758 22.672 18.297 1 93.69 88 LYS A O 1
ATOM 717 N N . ASN A 1 89 ? 5.141 21.438 16.484 1 93.06 89 ASN A N 1
ATOM 718 C CA . ASN A 1 89 ? 5.164 22.578 15.562 1 93.06 89 ASN A CA 1
ATOM 719 C C . ASN A 1 89 ? 3.797 22.797 14.922 1 93.06 89 ASN A C 1
ATOM 721 O O . ASN A 1 89 ? 3.674 23.578 13.977 1 93.06 89 ASN A O 1
ATOM 725 N N . GLY A 1 90 ? 2.822 21.984 15.328 1 95 90 GLY A N 1
ATOM 726 C CA . GLY A 1 90 ? 1.442 22.234 14.938 1 95 90 GLY A CA 1
ATOM 727 C C . GLY A 1 90 ? 1.103 21.672 13.57 1 95 90 GLY A C 1
ATOM 728 O O . GLY A 1 90 ? 0.111 22.062 12.953 1 95 90 GLY A O 1
ATOM 729 N N . LEU A 1 91 ? 1.937 20.812 13.039 1 96.25 91 LEU A N 1
ATOM 730 C CA . LEU A 1 91 ? 1.663 20.219 11.742 1 96.25 91 LEU A CA 1
ATOM 731 C C . LEU A 1 91 ? 0.588 19.141 11.852 1 96.25 91 LEU A C 1
ATOM 733 O O . LEU A 1 91 ? -0.142 18.875 10.898 1 96.25 91 LEU A O 1
ATOM 737 N N . ILE A 1 92 ? 0.562 18.453 13.039 1 97.25 92 ILE A N 1
ATOM 738 C CA . ILE A 1 92 ? -0.487 17.469 13.312 1 97.25 92 ILE A CA 1
ATOM 739 C C . ILE A 1 92 ? -1.047 17.703 14.719 1 97.25 92 ILE A C 1
ATOM 741 O O . ILE A 1 92 ? -0.429 18.375 15.539 1 97.25 92 ILE A O 1
ATOM 745 N N . GLU A 1 93 ? -2.193 17.109 14.953 1 95 93 GLU A N 1
ATOM 746 C CA . GLU A 1 93 ? -2.865 17.359 16.234 1 95 93 GLU A CA 1
ATOM 747 C C . GLU A 1 93 ? -2.699 16.172 17.172 1 95 93 GLU A C 1
ATOM 749 O O . GLU A 1 93 ? -2.494 16.359 18.375 1 95 93 GLU A O 1
ATOM 754 N N . ASN A 1 94 ? -2.795 14.961 16.672 1 95.44 94 ASN A N 1
ATOM 755 C CA . ASN A 1 94 ? -2.82 13.766 17.5 1 95.44 94 ASN A CA 1
ATOM 756 C C . ASN A 1 94 ? -1.803 12.727 17.031 1 95.44 94 ASN A C 1
ATOM 758 O O . ASN A 1 94 ? -2.031 12.031 16.047 1 95.44 94 ASN A O 1
ATOM 762 N N . ILE A 1 95 ? -0.814 12.523 17.812 1 95.94 95 ILE A N 1
ATOM 763 C CA . ILE A 1 95 ? 0.269 11.594 17.516 1 95.94 95 ILE A CA 1
ATOM 764 C C . ILE A 1 95 ? -0.274 10.164 17.453 1 95.94 95 ILE A C 1
ATOM 766 O O . ILE A 1 95 ? 0.105 9.391 16.578 1 95.94 95 ILE A O 1
ATO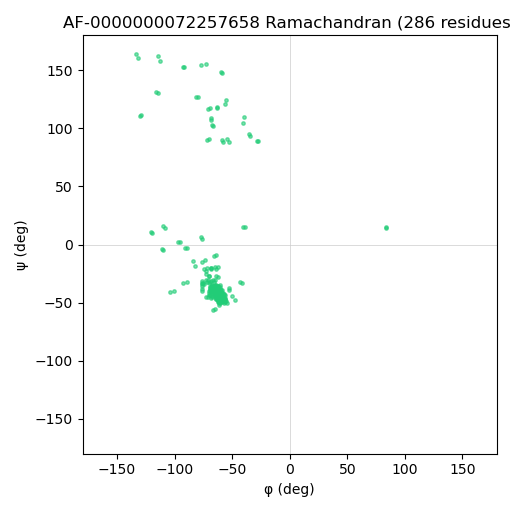M 770 N N . ASP A 1 96 ? -1.229 9.859 18.328 1 97.25 96 ASP A N 1
ATOM 771 C CA . ASP A 1 96 ? -1.757 8.5 18.422 1 97.25 96 ASP A CA 1
ATOM 772 C C . ASP A 1 96 ? -2.486 8.109 17.141 1 97.25 96 ASP A C 1
ATOM 774 O O . ASP A 1 96 ? -2.467 6.938 16.75 1 97.25 96 ASP A O 1
ATOM 778 N N . ASP A 1 97 ? -3.18 9.008 16.516 1 97.81 97 ASP A N 1
ATOM 779 C CA . ASP A 1 97 ? -3.865 8.727 15.266 1 97.81 97 ASP A CA 1
ATOM 780 C C . ASP A 1 97 ? -2.879 8.273 14.188 1 97.81 97 ASP A C 1
ATOM 782 O O . ASP A 1 97 ? -3.127 7.293 13.484 1 97.81 97 ASP A O 1
ATOM 786 N N . TRP A 1 98 ? -1.751 8.977 14.125 1 97.44 98 TRP A N 1
ATOM 787 C CA . TRP A 1 98 ? -0.766 8.68 13.094 1 97.44 98 TRP A CA 1
ATOM 788 C C . TRP A 1 98 ? -0.041 7.371 13.383 1 97.44 98 TRP A C 1
ATOM 790 O O . TRP A 1 98 ? 0.365 6.66 12.461 1 97.44 98 TRP A O 1
ATOM 800 N N . ILE A 1 99 ? 0.105 7.047 14.719 1 97 99 ILE A N 1
ATOM 801 C CA . ILE A 1 99 ? 0.604 5.727 15.078 1 97 99 ILE A CA 1
ATOM 802 C C . ILE A 1 99 ? -0.364 4.656 14.586 1 97 99 ILE A C 1
ATOM 804 O O . ILE A 1 99 ? 0.057 3.635 14.031 1 97 99 ILE A O 1
ATOM 808 N N . GLY A 1 100 ? -1.631 4.914 14.75 1 97.44 100 GLY A N 1
ATOM 809 C CA . GLY A 1 100 ? -2.656 4.02 14.242 1 97.44 100 GLY A CA 1
ATOM 810 C C . GLY A 1 100 ? -2.645 3.896 12.727 1 97.44 100 GLY A C 1
ATOM 811 O O . GLY A 1 100 ? -2.832 2.805 12.188 1 97.44 100 GLY A O 1
ATOM 812 N N . TYR A 1 101 ? -2.404 4.961 12 1 97.69 101 TYR A N 1
ATOM 813 C CA . TYR A 1 101 ? -2.369 4.941 10.547 1 97.69 101 TYR A CA 1
ATOM 814 C C . TYR A 1 101 ? -1.181 4.133 10.039 1 97.69 101 TYR A C 1
ATOM 816 O O . TYR A 1 101 ? -1.259 3.494 8.984 1 97.69 101 TYR A O 1
ATOM 824 N N . ARG A 1 102 ? -0.055 4.191 10.781 1 96.44 102 ARG A N 1
ATOM 825 C CA . ARG A 1 102 ? 1.084 3.354 10.422 1 96.44 102 ARG A CA 1
A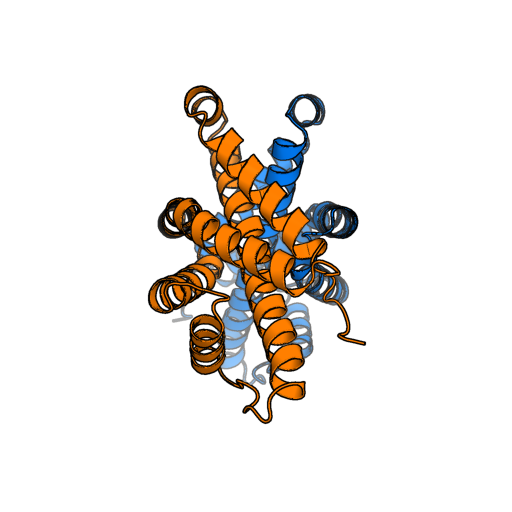TOM 826 C C . ARG A 1 102 ? 0.721 1.874 10.5 1 96.44 102 ARG A C 1
ATOM 828 O O . ARG A 1 102 ? 1.105 1.088 9.633 1 96.44 102 ARG A O 1
ATOM 835 N N . LYS A 1 103 ? 0.02 1.554 11.594 1 96.31 103 LYS A N 1
ATOM 836 C CA . LYS A 1 103 ? -0.441 0.174 11.727 1 96.31 103 LYS A CA 1
ATOM 837 C C . LYS A 1 103 ? -1.35 -0.213 10.562 1 96.31 103 LYS A C 1
ATOM 839 O O . LYS A 1 103 ? -1.228 -1.309 10.008 1 96.31 103 LYS A O 1
ATOM 844 N N . MET A 1 104 ? -2.223 0.633 10.203 1 97.44 104 MET A N 1
ATOM 845 C CA . MET A 1 104 ? -3.117 0.422 9.07 1 97.44 104 MET A CA 1
ATOM 846 C C . MET A 1 104 ? -2.328 0.221 7.777 1 97.44 104 MET A C 1
ATOM 848 O O . MET A 1 104 ? -2.619 -0.691 7.004 1 97.44 104 MET A O 1
ATOM 852 N N . ARG A 1 105 ? -1.381 1.058 7.547 1 96.94 105 ARG A N 1
ATOM 853 C CA . ARG A 1 105 ? -0.528 0.977 6.367 1 96.94 105 ARG A CA 1
ATOM 854 C C . ARG A 1 105 ? 0.205 -0.36 6.309 1 96.94 105 ARG A C 1
ATOM 856 O O . ARG A 1 105 ? 0.361 -0.943 5.234 1 96.94 105 ARG A O 1
ATOM 863 N N . ASN A 1 106 ? 0.655 -0.874 7.422 1 94.56 106 ASN A N 1
ATOM 864 C CA . ASN A 1 106 ? 1.361 -2.148 7.48 1 94.56 106 ASN A CA 1
ATOM 865 C C . ASN A 1 106 ? 0.444 -3.314 7.125 1 94.56 106 ASN A C 1
ATOM 867 O O . ASN A 1 106 ? 0.888 -4.305 6.539 1 94.56 106 ASN A O 1
ATOM 871 N N . ILE A 1 107 ? -0.812 -3.145 7.438 1 95.69 107 ILE A N 1
ATOM 872 C CA . ILE A 1 107 ? -1.809 -4.184 7.195 1 95.69 107 ILE A CA 1
ATOM 873 C C . ILE A 1 107 ? -2.096 -4.281 5.699 1 95.69 107 ILE A C 1
ATOM 875 O O . ILE A 1 107 ? -2.549 -5.324 5.215 1 95.69 107 ILE A O 1
ATOM 879 N N . THR A 1 108 ? -1.836 -3.213 4.871 1 96.12 108 THR A N 1
ATOM 880 C CA . THR A 1 108 ? -2.225 -3.156 3.467 1 96.12 108 THR A CA 1
ATOM 881 C C . THR A 1 108 ? -1.539 -4.262 2.67 1 96.12 108 THR A C 1
ATOM 883 O O . THR A 1 108 ? -2.082 -4.746 1.676 1 96.12 108 THR A O 1
ATOM 886 N N . SER A 1 109 ? -0.333 -4.738 3.094 1 91.06 109 SER A N 1
ATOM 887 C CA . SER A 1 109 ? 0.386 -5.809 2.406 1 91.06 109 SER A CA 1
ATOM 888 C C . SER A 1 109 ? -0.389 -7.117 2.457 1 91.06 109 SER A C 1
ATOM 890 O O . SER A 1 109 ? -0.082 -8.055 1.72 1 91.06 109 SER A O 1
ATOM 892 N N . HIS A 1 110 ? -1.502 -7.145 3.271 1 92.31 110 HIS A N 1
ATOM 893 C CA . HIS A 1 110 ? -2.279 -8.367 3.473 1 92.31 110 HIS A CA 1
ATOM 894 C C . HIS A 1 110 ? -3.727 -8.172 3.035 1 92.31 110 HIS A C 1
ATOM 896 O O . HIS A 1 110 ? -4.574 -9.031 3.285 1 92.31 110 HIS A O 1
ATOM 902 N N . THR A 1 111 ? -3.967 -7.109 2.383 1 94.62 111 THR A N 1
ATOM 903 C CA . THR A 1 111 ? -5.348 -6.785 2.049 1 94.62 111 THR A CA 1
ATOM 904 C C . THR A 1 111 ? -5.832 -7.629 0.874 1 94.62 111 THR A C 1
ATOM 906 O O . THR A 1 111 ? -6.938 -7.426 0.369 1 94.62 111 THR A O 1
ATOM 909 N N . TYR A 1 112 ? -5.016 -8.57 0.46 1 93.06 112 TYR A N 1
ATOM 910 C CA . TYR A 1 112 ? -5.559 -9.609 -0.406 1 93.06 112 TYR A CA 1
ATOM 911 C C . TYR A 1 112 ? -6.613 -10.43 0.327 1 93.06 112 TYR A C 1
ATOM 913 O O . TYR A 1 112 ? -7.41 -11.133 -0.301 1 93.06 112 TYR A O 1
ATOM 921 N N . ASP A 1 113 ? -6.535 -10.383 1.679 1 93.62 113 ASP A N 1
ATOM 922 C CA . ASP A 1 113 ? -7.598 -10.891 2.541 1 93.62 113 ASP A CA 1
ATOM 923 C C . ASP A 1 113 ? -8.742 -9.891 2.652 1 93.62 113 ASP A C 1
ATOM 925 O O . ASP A 1 113 ? -8.531 -8.734 3.021 1 93.62 113 ASP A O 1
ATOM 929 N N . GLN A 1 114 ? -9.883 -10.344 2.379 1 94.06 114 GLN A N 1
ATOM 930 C CA . GLN A 1 114 ? -11.031 -9.445 2.285 1 94.06 114 GLN A CA 1
ATOM 931 C C . GLN A 1 114 ? -11.312 -8.773 3.627 1 94.06 114 GLN A C 1
ATOM 933 O O . GLN A 1 114 ? -11.688 -7.602 3.672 1 94.06 114 GLN A O 1
ATOM 938 N N . ASN A 1 115 ? -11.227 -9.516 4.746 1 96.19 115 ASN A N 1
ATOM 939 C CA . ASN A 1 115 ? -11.477 -8.945 6.062 1 96.19 115 ASN A CA 1
ATOM 940 C C . ASN A 1 115 ? -10.484 -7.828 6.383 1 96.19 115 ASN A C 1
ATOM 942 O O . ASN A 1 115 ? -10.867 -6.793 6.938 1 96.19 115 ASN A O 1
ATOM 946 N N . LYS A 1 116 ? -9.227 -8.055 6.051 1 97.19 116 LYS A N 1
ATOM 947 C CA . LYS A 1 116 ? -8.203 -7.043 6.266 1 97.19 116 LYS A CA 1
ATOM 948 C C . LYS A 1 116 ? -8.414 -5.84 5.352 1 97.19 116 LYS A C 1
ATOM 950 O O . LYS A 1 116 ? -8.195 -4.699 5.762 1 97.19 116 LYS A O 1
ATOM 955 N N . ALA A 1 117 ? -8.883 -6.078 4.113 1 97.62 117 ALA A N 1
ATOM 956 C CA . ALA A 1 117 ? -9.18 -4.992 3.184 1 97.62 117 ALA A CA 1
ATOM 957 C C . ALA A 1 117 ? -10.266 -4.074 3.74 1 97.62 117 ALA A C 1
ATOM 959 O O . ALA A 1 117 ? -10.117 -2.848 3.721 1 97.62 117 ALA A O 1
ATOM 960 N N . LEU A 1 118 ? -11.281 -4.707 4.262 1 97.31 118 LEU A N 1
ATOM 961 C CA . LEU A 1 118 ? -12.391 -3.926 4.793 1 97.31 118 LEU A CA 1
ATOM 962 C C . LEU A 1 118 ? -11.969 -3.16 6.039 1 97.31 118 LEU A C 1
ATOM 964 O O . LEU A 1 118 ? -12.414 -2.031 6.262 1 97.31 118 LEU A O 1
ATOM 968 N N . GLU A 1 119 ? -11.133 -3.781 6.879 1 97.69 119 GLU A N 1
ATOM 969 C CA . GLU A 1 119 ? -10.602 -3.117 8.07 1 97.69 119 GLU A CA 1
ATOM 970 C C . GLU A 1 119 ? -9.875 -1.828 7.699 1 97.69 119 GLU A C 1
ATOM 972 O O . GLU A 1 119 ? -10.125 -0.776 8.297 1 97.69 119 GLU A O 1
ATOM 977 N N . VAL A 1 120 ? -8.992 -1.907 6.734 1 98.31 120 VAL A N 1
ATOM 978 C CA . VAL A 1 120 ? -8.227 -0.744 6.301 1 98.31 120 VAL A CA 1
ATOM 979 C C . VAL A 1 120 ? -9.156 0.271 5.637 1 98.31 120 VAL A C 1
ATOM 981 O O . VAL A 1 120 ? -9.125 1.458 5.973 1 98.31 120 VAL A O 1
ATOM 984 N N . TYR A 1 121 ? -10.031 -0.197 4.766 1 98.56 121 TYR A N 1
ATOM 985 C CA . TYR A 1 121 ? -10.945 0.67 4.035 1 98.56 121 TYR A CA 1
ATOM 986 C C . TYR A 1 121 ? -11.797 1.501 4.996 1 98.56 121 TYR A C 1
ATOM 988 O O . TYR A 1 121 ? -11.977 2.701 4.785 1 98.56 121 TYR A O 1
ATOM 996 N N . ASN A 1 122 ? -12.258 0.889 6.008 1 97.69 122 ASN A N 1
ATOM 997 C CA . ASN A 1 122 ? -13.141 1.547 6.965 1 97.69 122 ASN A CA 1
ATOM 998 C C . ASN A 1 122 ? -12.406 2.613 7.77 1 97.69 122 ASN A C 1
ATOM 1000 O O . ASN A 1 122 ? -13.031 3.498 8.352 1 97.69 122 ASN A O 1
ATOM 1004 N N . GLY A 1 123 ? -11.078 2.525 7.84 1 97.88 123 GLY A N 1
ATOM 1005 C CA . GLY A 1 123 ? -10.281 3.49 8.586 1 97.88 123 GLY A CA 1
ATOM 1006 C C . GLY A 1 123 ? -9.852 4.68 7.75 1 97.88 123 GLY A C 1
ATOM 1007 O O . GLY A 1 123 ? -9.344 5.672 8.281 1 97.88 123 GLY A O 1
ATOM 1008 N N . ILE A 1 124 ? -10.172 4.719 6.457 1 98.56 124 ILE A N 1
ATOM 1009 C CA . ILE A 1 124 ? -9.594 5.699 5.543 1 98.56 124 ILE A CA 1
ATOM 1010 C C . ILE A 1 124 ? -10.242 7.059 5.77 1 98.56 124 ILE A C 1
ATOM 1012 O O . ILE A 1 124 ? -9.586 8.094 5.652 1 98.56 124 ILE A O 1
ATOM 1016 N N . ALA A 1 125 ? -11.492 7.074 6.133 1 97.69 125 ALA A N 1
ATOM 1017 C CA . ALA A 1 125 ? -12.188 8.344 6.336 1 97.69 125 ALA A CA 1
ATOM 1018 C C . ALA A 1 125 ? -11.547 9.156 7.453 1 97.69 125 ALA A C 1
ATOM 1020 O O . ALA A 1 125 ? -11.328 10.359 7.309 1 97.69 125 ALA A O 1
ATOM 1021 N N . ASP A 1 126 ? -11.258 8.523 8.555 1 97.44 126 ASP A N 1
ATOM 1022 C CA . ASP A 1 126 ? -10.602 9.188 9.672 1 97.44 126 ASP A CA 1
ATOM 1023 C C . ASP A 1 126 ? -9.211 9.688 9.266 1 97.44 126 ASP A C 1
ATOM 1025 O O . ASP A 1 126 ? -8.805 10.781 9.664 1 97.44 126 ASP A O 1
ATOM 1029 N N . PHE A 1 127 ? -8.5 8.891 8.578 1 98.38 127 PHE A N 1
ATOM 1030 C CA . PHE A 1 127 ? -7.18 9.273 8.094 1 98.38 127 PHE A CA 1
ATOM 1031 C C . PHE A 1 127 ? -7.262 10.523 7.223 1 98.38 127 PHE A C 1
ATOM 1033 O O . PHE A 1 127 ? -6.41 11.406 7.316 1 98.38 127 PHE A O 1
ATOM 1040 N N . LEU A 1 128 ? -8.281 10.57 6.379 1 97.81 128 LEU A N 1
ATOM 1041 C CA . LEU A 1 128 ? -8.438 11.711 5.477 1 97.81 128 LEU A CA 1
ATOM 1042 C C . LEU A 1 128 ? -8.625 13.008 6.262 1 97.81 128 LEU A C 1
ATOM 1044 O O . LEU A 1 128 ? -8.133 14.055 5.855 1 97.81 128 LEU A O 1
ATOM 1048 N N . ASP A 1 129 ? -9.312 12.922 7.312 1 97.38 129 ASP A N 1
ATOM 1049 C CA . ASP A 1 129 ? -9.508 14.094 8.164 1 97.38 129 ASP A CA 1
ATOM 1050 C C . ASP A 1 129 ? -8.172 14.594 8.711 1 97.38 129 ASP A C 1
ATOM 1052 O O . ASP A 1 129 ? -7.891 15.797 8.68 1 97.38 129 ASP A O 1
ATOM 1056 N N . SER A 1 130 ? -7.371 13.68 9.25 1 97.75 130 SER A N 1
ATOM 1057 C CA . SER A 1 130 ? -6.055 14.023 9.781 1 97.75 130 SER A CA 1
ATOM 1058 C C . SER A 1 130 ? -5.141 14.555 8.68 1 97.75 130 SER A C 1
ATOM 1060 O O . SER A 1 130 ? -4.387 15.508 8.898 1 97.75 130 SER A O 1
ATOM 1062 N N . SER A 1 131 ? -5.238 13.953 7.539 1 97.94 131 SER A N 1
ATOM 1063 C CA . SER A 1 131 ? -4.414 14.375 6.406 1 97.94 131 SER A CA 1
ATOM 1064 C C . SER A 1 131 ? -4.82 15.758 5.91 1 97.94 131 SER A C 1
ATOM 1066 O O . SER A 1 131 ? -3.975 16.531 5.453 1 97.94 131 SER A O 1
ATOM 1068 N N . GLN A 1 132 ? -6.086 16.016 5.93 1 97.88 132 GLN A N 1
ATOM 1069 C CA . GLN A 1 132 ? -6.566 17.344 5.562 1 97.88 132 GLN A CA 1
ATOM 1070 C C . GLN A 1 132 ? -5.961 18.406 6.461 1 97.88 132 GLN A C 1
ATOM 1072 O O . GLN A 1 132 ? -5.543 19.469 5.98 1 97.88 132 GLN A O 1
ATOM 1077 N N . PHE A 1 133 ? -5.98 18.203 7.715 1 98.06 133 PHE A N 1
ATOM 1078 C CA . PHE A 1 133 ? -5.391 19.141 8.664 1 98.06 133 PHE A CA 1
ATOM 1079 C C . PHE A 1 133 ? -3.918 19.375 8.336 1 98.06 133 PHE A C 1
ATOM 1081 O O . PHE A 1 133 ? -3.467 20.516 8.297 1 98.06 133 PHE A O 1
ATOM 1088 N N . LEU A 1 134 ? -3.164 18.297 8.109 1 97.81 134 LEU A N 1
ATOM 1089 C CA . LEU A 1 134 ? -1.754 18.406 7.754 1 97.81 134 LEU A CA 1
ATOM 1090 C C . LEU A 1 134 ? -1.575 19.266 6.5 1 97.81 134 LEU A C 1
ATOM 1092 O O . LEU A 1 134 ? -0.701 20.125 6.449 1 97.81 134 LEU A O 1
ATOM 1096 N N . LEU A 1 135 ? -2.395 18.969 5.5 1 97.06 135 LEU A N 1
ATOM 1097 C CA . LEU A 1 135 ? -2.305 19.688 4.234 1 97.06 135 LEU A CA 1
ATOM 1098 C C . LEU A 1 135 ? -2.539 21.172 4.434 1 97.06 135 LEU A C 1
ATOM 1100 O O . LEU A 1 135 ? -1.839 22 3.846 1 97.06 135 LEU A O 1
ATOM 1104 N N . GLU A 1 136 ? -3.463 21.516 5.211 1 96.88 136 GLU A N 1
ATOM 1105 C CA . GLU A 1 136 ? -3.77 22.922 5.5 1 96.88 136 GLU A CA 1
ATOM 1106 C C . GLU A 1 136 ? -2.617 23.594 6.23 1 96.88 136 GLU A C 1
ATOM 1108 O O . GLU A 1 136 ? -2.285 24.75 5.941 1 96.88 136 GLU A O 1
ATOM 1113 N N . GLN A 1 137 ? -2.043 22.922 7.168 1 96.25 137 GLN A N 1
ATOM 1114 C CA . GLN A 1 137 ? -0.91 23.469 7.902 1 96.25 137 GLN A CA 1
ATOM 1115 C C . GLN A 1 137 ? 0.295 23.672 6.984 1 96.25 137 GLN A C 1
ATOM 1117 O O . GLN A 1 137 ? 0.998 24.672 7.082 1 96.25 137 GLN A O 1
ATOM 1122 N N . LEU A 1 138 ? 0.513 22.719 6.137 1 95.62 138 LEU A N 1
ATOM 1123 C CA . LEU A 1 138 ? 1.614 22.844 5.188 1 95.62 138 LEU A CA 1
ATOM 1124 C C . LEU A 1 138 ? 1.399 24.031 4.254 1 95.62 138 LEU A C 1
ATOM 1126 O O . LEU A 1 138 ? 2.35 24.734 3.92 1 95.62 138 LEU A O 1
ATOM 1130 N N . ARG A 1 139 ? 0.194 24.172 3.84 1 93.88 139 ARG A N 1
ATOM 1131 C CA . ARG A 1 139 ? -0.13 25.312 2.986 1 93.88 139 ARG A CA 1
ATOM 1132 C C . ARG A 1 139 ? 0.138 26.641 3.705 1 93.88 139 ARG A C 1
ATOM 1134 O O . ARG A 1 139 ? 0.67 27.578 3.111 1 93.88 139 ARG A O 1
ATOM 1141 N N . GLU A 1 140 ? -0.216 26.703 4.918 1 92 140 GLU A N 1
ATOM 1142 C CA . GLU A 1 140 ? -0.032 27.906 5.719 1 92 140 GLU A CA 1
ATOM 1143 C C . GLU A 1 140 ? 1.448 28.234 5.902 1 92 140 GLU A C 1
ATOM 1145 O O . GLU A 1 140 ? 1.85 29.391 5.836 1 92 140 GLU A O 1
ATOM 1150 N N . TRP A 1 141 ? 2.236 27.203 6.141 1 87.56 141 TRP A N 1
ATOM 1151 C CA . TRP A 1 141 ? 3.668 27.391 6.34 1 87.56 141 TRP A CA 1
ATOM 1152 C C . TRP A 1 141 ? 4.348 27.797 5.035 1 87.56 141 TRP A C 1
ATOM 1154 O O . TRP A 1 141 ? 5.391 28.453 5.051 1 87.56 141 TRP A O 1
ATOM 1164 N N . ASN A 1 142 ? 3.734 27.375 3.938 1 86.19 142 ASN A N 1
ATOM 1165 C CA . ASN A 1 142 ? 4.41 27.609 2.664 1 86.19 142 ASN A CA 1
ATOM 1166 C C . ASN A 1 142 ? 3.674 28.641 1.821 1 86.19 142 ASN A C 1
ATOM 1168 O O . ASN A 1 142 ? 3.932 28.766 0.623 1 86.19 142 ASN A O 1
ATOM 1172 N N . SER A 1 143 ? 2.607 29.062 2.283 1 79.06 143 SER A N 1
ATOM 1173 C CA . SER A 1 143 ? 1.91 30.156 1.623 1 79.06 143 SER A CA 1
ATOM 1174 C C . SER A 1 143 ? 2.695 31.453 1.743 1 79.06 143 SER A C 1
ATOM 1176 O O . SER A 1 143 ? 3.406 31.672 2.727 1 79.06 143 SER A O 1
ATOM 1178 N N . ASP A 1 144 ? 3.41 31.938 0.718 1 58.78 144 ASP A N 1
ATOM 1179 C CA . ASP A 1 144 ? 4.062 33.25 0.688 1 58.78 144 ASP A CA 1
ATOM 1180 C C . ASP A 1 144 ? 3.316 34.25 1.557 1 58.78 144 ASP A C 1
ATOM 1182 O O . ASP A 1 144 ? 2.111 34.438 1.384 1 58.78 144 ASP A O 1
ATOM 1186 N N . LYS A 1 145 ? 3.627 34.438 3.021 1 45.59 145 LYS A N 1
ATOM 1187 C CA . LYS A 1 145 ? 3.287 35.719 3.637 1 45.59 145 LYS A CA 1
ATOM 1188 C C . LYS A 1 145 ? 3.797 36.875 2.795 1 45.59 145 LYS A C 1
ATOM 1190 O O . LYS A 1 145 ? 4.871 36.812 2.197 1 45.59 145 LYS A O 1
ATOM 1195 N N . MET B 1 1 ? 8.266 -36.344 4.293 1 39.16 1 MET B N 1
ATOM 1196 C CA . MET B 1 1 ? 6.918 -36.031 3.811 1 39.16 1 MET B CA 1
ATOM 1197 C C . MET B 1 1 ? 6.832 -34.594 3.324 1 39.16 1 MET B C 1
ATOM 1199 O O . MET B 1 1 ? 7.148 -33.656 4.066 1 39.16 1 MET B O 1
ATOM 1203 N N . LEU B 1 2 ? 7.023 -34.25 2.049 1 46.78 2 LEU B N 1
ATOM 1204 C CA . LEU B 1 2 ? 7.414 -32.969 1.455 1 46.78 2 LEU B CA 1
ATOM 1205 C C . LEU B 1 2 ? 6.414 -31.875 1.812 1 46.78 2 LEU B C 1
ATOM 1207 O O . LEU B 1 2 ? 5.203 -32.062 1.67 1 46.78 2 LEU B O 1
ATOM 1211 N N . GLU B 1 3 ? 6.641 -31.219 2.885 1 59.62 3 GLU B N 1
ATOM 1212 C CA . GLU B 1 3 ? 5.738 -30.172 3.348 1 59.62 3 GLU B CA 1
ATOM 1213 C C . GLU B 1 3 ? 5.133 -29.406 2.172 1 59.62 3 GLU B C 1
ATOM 1215 O O . GLU B 1 3 ? 5.848 -28.984 1.262 1 59.62 3 GLU B O 1
ATOM 1220 N N . GLN B 1 4 ? 3.941 -29.875 1.803 1 74.88 4 GLN B N 1
ATOM 1221 C CA . GLN B 1 4 ? 3.164 -29.266 0.734 1 74.88 4 GLN B CA 1
ATOM 1222 C C . GLN B 1 4 ? 2.93 -27.781 1.015 1 74.88 4 GLN B C 1
ATOM 1224 O O . GLN B 1 4 ? 2.672 -27.391 2.156 1 74.88 4 GLN B O 1
ATOM 1229 N N . LEU B 1 5 ? 3.424 -27.016 0.031 1 84.31 5 LEU B N 1
ATOM 1230 C CA . LEU B 1 5 ? 3.26 -25.562 0.105 1 84.31 5 LEU B CA 1
ATOM 1231 C C . LEU B 1 5 ? 1.798 -25.172 -0.078 1 84.31 5 LEU B C 1
ATOM 1233 O O . LEU B 1 5 ? 1.127 -25.672 -0.987 1 84.31 5 LEU B O 1
ATOM 1237 N N . GLU B 1 6 ? 1.241 -24.562 0.969 1 86.75 6 GLU B N 1
ATOM 1238 C CA . GLU B 1 6 ? -0.097 -24 0.821 1 86.75 6 GLU B CA 1
ATOM 1239 C C . GLU B 1 6 ? -0.088 -22.797 -0.116 1 86.75 6 GLU B C 1
ATOM 1241 O O . GLU B 1 6 ? 0.433 -21.734 0.234 1 86.75 6 GLU B O 1
ATOM 1246 N N . ILE B 1 7 ? -0.642 -23.016 -1.357 1 92.56 7 ILE B N 1
ATOM 1247 C CA . ILE B 1 7 ? -0.511 -21.969 -2.371 1 92.56 7 ILE B CA 1
ATOM 1248 C C . ILE B 1 7 ? -1.862 -21.297 -2.598 1 92.56 7 ILE B C 1
ATOM 1250 O O . ILE B 1 7 ? -2.029 -20.531 -3.551 1 92.56 7 ILE B O 1
ATOM 1254 N N . SER B 1 8 ? -2.871 -21.5 -1.716 1 92.5 8 SER B N 1
ATOM 1255 C CA . SER B 1 8 ? -4.242 -21.031 -1.879 1 92.5 8 SER B CA 1
ATOM 1256 C C . SER B 1 8 ? -4.301 -19.5 -1.907 1 92.5 8 SER B C 1
ATOM 1258 O O . SER B 1 8 ? -5.098 -18.922 -2.643 1 92.5 8 SER B O 1
ATOM 1260 N N . SER B 1 9 ? -3.479 -18.844 -1.093 1 93.19 9 SER B N 1
ATOM 1261 C CA . SER B 1 9 ? -3.469 -17.391 -1.07 1 93.19 9 SER B CA 1
ATOM 1262 C C . SER B 1 9 ? -3.074 -16.812 -2.428 1 93.19 9 SER B C 1
ATOM 1264 O O . SER B 1 9 ? -3.701 -15.875 -2.92 1 93.19 9 SER B O 1
ATOM 1266 N N . LEU B 1 10 ? -2.055 -17.406 -3.004 1 95.88 10 LEU B N 1
ATOM 1267 C CA . LEU B 1 10 ? -1.612 -16.953 -4.32 1 95.88 10 LEU B CA 1
ATOM 1268 C C . LEU B 1 10 ? -2.67 -17.25 -5.379 1 95.88 10 LEU B C 1
ATOM 1270 O O . LEU B 1 10 ? -2.936 -16.422 -6.25 1 95.88 10 LEU B O 1
ATOM 1274 N N . GLU B 1 11 ? -3.359 -18.391 -5.301 1 96.56 11 GLU B N 1
ATOM 1275 C CA . GLU B 1 11 ? -4.414 -18.766 -6.234 1 96.56 11 GLU B CA 1
ATOM 1276 C C . GLU B 1 11 ? -5.578 -17.781 -6.188 1 96.56 11 GLU B C 1
ATOM 1278 O O . GLU B 1 11 ? -6.078 -17.359 -7.227 1 96.56 11 GLU B O 1
ATOM 1283 N N . ASN B 1 12 ? -5.926 -17.469 -4.98 1 96.25 12 ASN B N 1
ATOM 1284 C CA . ASN B 1 12 ? -7.043 -16.547 -4.809 1 96.25 12 ASN B CA 1
ATOM 1285 C C . ASN B 1 12 ? -6.691 -15.148 -5.301 1 96.25 12 ASN B C 1
ATOM 1287 O O . ASN B 1 12 ? -7.504 -14.5 -5.965 1 96.25 12 ASN B O 1
ATOM 1291 N N . ALA B 1 13 ? -5.527 -14.688 -4.957 1 97.19 13 ALA B N 1
ATOM 1292 C CA . ALA B 1 13 ? -5.082 -13.367 -5.402 1 97.19 13 ALA B CA 1
ATOM 1293 C C . ALA B 1 13 ? -4.988 -13.305 -6.922 1 97.19 13 ALA B C 1
ATOM 1295 O O . ALA B 1 13 ? -5.402 -12.312 -7.535 1 97.19 13 ALA B O 1
ATOM 1296 N N . PHE B 1 14 ? -4.41 -14.344 -7.555 1 98.12 14 PHE B N 1
ATOM 1297 C CA . PHE B 1 14 ? -4.297 -14.43 -9.008 1 98.12 14 PHE B CA 1
ATOM 1298 C C . PHE B 1 14 ? -5.672 -14.375 -9.664 1 98.12 14 PHE B C 1
ATOM 1300 O O . PHE B 1 14 ? -5.879 -13.633 -10.625 1 98.12 14 PHE B O 1
ATOM 1307 N N . SER B 1 15 ? -6.637 -15.156 -9.133 1 98.12 15 SER B N 1
ATOM 1308 C CA . SER B 1 15 ? -7.988 -15.203 -9.688 1 98.12 15 SER B CA 1
ATOM 1309 C C . SER B 1 15 ? -8.664 -13.844 -9.602 1 98.12 15 SER B C 1
ATOM 1311 O O . SER B 1 15 ? -9.352 -13.422 -10.539 1 98.12 15 SER B O 1
ATOM 1313 N N . SER B 1 16 ? -8.43 -13.18 -8.516 1 97.94 16 SER B N 1
ATOM 1314 C CA . SER B 1 16 ? -9 -11.852 -8.32 1 97.94 16 SER B CA 1
ATOM 1315 C C . SER B 1 16 ? -8.453 -10.859 -9.344 1 97.94 16 SER B C 1
ATOM 1317 O O . SER B 1 16 ? -9.211 -10.094 -9.945 1 97.94 16 SER B O 1
ATOM 1319 N N . LEU B 1 17 ? -7.203 -10.852 -9.539 1 98.56 17 LEU B N 1
ATOM 1320 C CA . LEU B 1 17 ? -6.59 -9.961 -10.508 1 98.56 17 LEU B CA 1
ATOM 1321 C C . LEU B 1 17 ? -7.051 -10.297 -11.922 1 98.56 17 LEU B C 1
ATOM 1323 O O . LEU B 1 17 ? -7.363 -9.398 -12.711 1 98.56 17 LEU B O 1
ATOM 1327 N N . ASN B 1 18 ? -7.047 -11.578 -12.242 1 98.56 18 ASN B N 1
ATOM 1328 C CA . ASN B 1 18 ? -7.492 -12.031 -13.562 1 98.56 18 ASN B CA 1
ATOM 1329 C C . ASN B 1 18 ? -8.914 -11.578 -13.859 1 98.56 18 ASN B C 1
ATOM 1331 O O . ASN B 1 18 ? -9.195 -11.062 -14.945 1 98.56 18 ASN B O 1
ATOM 1335 N N . GLU B 1 19 ? -9.82 -11.773 -12.906 1 98.5 19 GLU B N 1
ATOM 1336 C CA . GLU B 1 19 ? -11.211 -11.359 -13.07 1 98.5 19 GLU B CA 1
ATOM 1337 C C . GLU B 1 19 ? -11.32 -9.844 -13.188 1 98.5 19 GLU B C 1
ATOM 1339 O O . GLU B 1 19 ? -12.164 -9.328 -13.922 1 98.5 19 GLU B O 1
ATOM 1344 N N . THR B 1 20 ? -10.531 -9.125 -12.43 1 98.62 20 THR B N 1
ATOM 1345 C CA . THR B 1 20 ? -10.484 -7.672 -12.508 1 98.62 20 THR B CA 1
ATOM 1346 C C . THR B 1 20 ? -10.141 -7.211 -13.914 1 98.62 20 THR B C 1
ATOM 1348 O O . THR B 1 20 ? -10.844 -6.383 -14.5 1 98.62 20 THR B O 1
ATOM 1351 N N . LEU B 1 21 ? -9.102 -7.75 -14.492 1 98.38 21 LEU B N 1
ATOM 1352 C CA . LEU B 1 21 ? -8.672 -7.336 -15.828 1 98.38 21 LEU B CA 1
ATOM 1353 C C . LEU B 1 21 ? -9.727 -7.684 -16.875 1 98.38 21 LEU B C 1
ATOM 1355 O O . LEU B 1 21 ? -9.922 -6.938 -17.828 1 98.38 21 LEU B O 1
ATOM 1359 N N . ALA B 1 22 ? -10.391 -8.812 -16.641 1 97.88 22 ALA B N 1
ATOM 1360 C CA . ALA B 1 22 ? -11.445 -9.219 -17.562 1 97.88 22 ALA B CA 1
ATOM 1361 C C . ALA B 1 22 ? -12.586 -8.211 -17.578 1 97.88 22 ALA B C 1
ATOM 1363 O O . ALA B 1 22 ? -13.109 -7.859 -18.641 1 97.88 22 ALA B O 1
ATOM 1364 N N . GLU B 1 23 ? -12.961 -7.738 -16.438 1 97.75 23 GLU B N 1
ATOM 1365 C CA . GLU B 1 23 ? -14.031 -6.754 -16.344 1 97.75 23 GLU B CA 1
ATOM 1366 C C . GLU B 1 23 ? -13.609 -5.41 -16.922 1 97.75 23 GLU B C 1
ATOM 1368 O O . GLU B 1 23 ? -14.391 -4.75 -17.609 1 97.75 23 GLU B O 1
ATOM 1373 N N . LEU B 1 24 ? -12.406 -5.02 -16.703 1 97.75 24 LEU B N 1
ATOM 1374 C CA . LEU B 1 24 ? -11.922 -3.713 -17.141 1 97.75 24 LEU B CA 1
ATOM 1375 C C . LEU B 1 24 ? -11.688 -3.699 -18.641 1 97.75 24 LEU B C 1
ATOM 1377 O O . LEU B 1 24 ? -11.578 -2.631 -19.25 1 97.75 24 LEU B O 1
ATOM 1381 N N . ALA B 1 25 ? -11.531 -4.812 -19.219 1 96.69 25 ALA B N 1
ATOM 1382 C CA . ALA B 1 25 ? -11.305 -4.934 -20.656 1 96.69 25 ALA B CA 1
ATOM 1383 C C . ALA B 1 25 ? -12.547 -4.551 -21.453 1 96.69 25 ALA B C 1
ATOM 1385 O O . ALA B 1 25 ? -12.477 -4.309 -22.656 1 96.69 25 ALA B O 1
ATOM 1386 N N . ASP B 1 26 ? -13.75 -4.594 -20.75 1 96.38 26 ASP B N 1
ATOM 1387 C CA . ASP B 1 26 ? -14.961 -4.074 -21.359 1 96.38 26 ASP B CA 1
ATOM 1388 C C . ASP B 1 26 ? -14.914 -2.553 -21.469 1 96.38 26 ASP B C 1
ATOM 1390 O O . ASP B 1 26 ? -15.406 -1.843 -20.594 1 96.38 26 ASP B O 1
ATOM 1394 N N . GLN B 1 27 ? -14.422 -2.064 -22.578 1 95.81 27 GLN B N 1
ATOM 1395 C CA . GLN B 1 27 ? -14.156 -0.644 -22.781 1 95.81 27 GLN B CA 1
ATOM 1396 C C . GLN B 1 27 ? -15.445 0.168 -22.781 1 95.81 27 GLN B C 1
ATOM 1398 O O . GLN B 1 27 ? -15.461 1.325 -22.344 1 95.81 27 GLN B O 1
ATOM 1403 N N . GLN B 1 28 ? -16.531 -0.483 -23.281 1 96.19 28 GLN B N 1
ATOM 1404 C CA . GLN B 1 28 ? -17.812 0.216 -23.297 1 96.19 28 GLN B CA 1
ATOM 1405 C C . GLN B 1 28 ? -18.266 0.544 -21.875 1 96.19 28 GLN B C 1
ATOM 1407 O O . GLN B 1 28 ? -18.656 1.683 -21.594 1 96.19 28 GLN B O 1
ATOM 1412 N N . TRP B 1 29 ? -18.172 -0.365 -21 1 96.44 29 TRP B N 1
ATOM 1413 C CA . TRP B 1 29 ? -18.562 -0.157 -19.609 1 96.44 29 TRP B CA 1
ATOM 1414 C C . TRP B 1 29 ? -17.578 0.769 -18.906 1 96.44 29 TRP B C 1
ATOM 1416 O O . TRP B 1 29 ? -17.984 1.703 -18.203 1 96.44 29 TRP B O 1
ATOM 1426 N N . PHE B 1 30 ? -16.328 0.514 -19.125 1 97.38 30 PHE B N 1
ATOM 1427 C CA . PHE B 1 30 ? -15.273 1.252 -18.453 1 97.38 30 PHE B CA 1
ATOM 1428 C C . PHE B 1 30 ? -15.352 2.738 -18.781 1 97.38 30 PHE B C 1
ATOM 1430 O O . PHE B 1 30 ? -15.281 3.582 -17.891 1 97.38 30 PHE B O 1
ATOM 1437 N N . ASN B 1 31 ? -15.531 3.029 -20.047 1 96.38 31 ASN B N 1
ATOM 1438 C CA . AS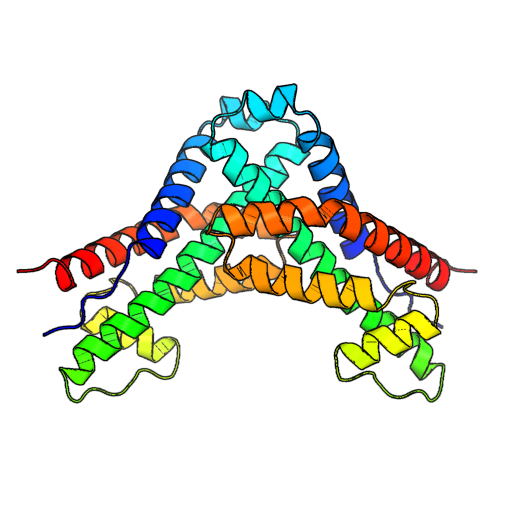N B 1 31 ? -15.5 4.41 -20.516 1 96.38 31 ASN B CA 1
ATOM 1439 C C . ASN B 1 31 ? -16.766 5.168 -20.109 1 96.38 31 ASN B C 1
ATOM 1441 O O . ASN B 1 31 ? -16.812 6.395 -20.188 1 96.38 31 ASN B O 1
ATOM 1445 N N . GLN B 1 32 ? -17.828 4.504 -19.656 1 96.44 32 GLN B N 1
ATOM 1446 C CA . GLN B 1 32 ? -19.062 5.137 -19.203 1 96.44 32 GLN B CA 1
ATOM 1447 C C . GLN B 1 32 ? -18.938 5.582 -17.734 1 96.44 32 GLN B C 1
ATOM 1449 O O . GLN B 1 32 ? -19.766 6.355 -17.25 1 96.44 32 GLN B O 1
ATOM 1454 N N . GLN B 1 33 ? -17.891 5.07 -17.047 1 97.06 33 GLN B N 1
ATOM 1455 C CA . GLN B 1 33 ? -17.719 5.441 -15.648 1 97.06 33 GLN B CA 1
ATOM 1456 C C . GLN B 1 33 ? -17.141 6.848 -15.516 1 97.06 33 GLN B C 1
ATOM 1458 O O . GLN B 1 33 ? -16.484 7.336 -16.438 1 97.06 33 GLN B O 1
ATOM 1463 N N . LYS B 1 34 ? -17.438 7.445 -14.383 1 97.62 34 LYS B N 1
ATOM 1464 C CA . LYS B 1 34 ? -16.828 8.734 -14.078 1 97.62 34 LYS B CA 1
ATOM 1465 C C . LYS B 1 34 ? -15.297 8.625 -14.062 1 97.62 34 LYS B C 1
ATOM 1467 O O . LYS B 1 34 ? -14.75 7.586 -13.68 1 97.62 34 LYS B O 1
ATOM 1472 N N . PRO B 1 35 ? -14.508 9.664 -14.453 1 97.81 35 PRO B N 1
ATOM 1473 C CA . PRO B 1 35 ? -13.047 9.633 -14.5 1 97.81 35 PRO B CA 1
ATOM 1474 C C . PRO B 1 35 ? -12.43 9.172 -13.18 1 97.81 35 PRO B C 1
ATOM 1476 O O . PRO B 1 35 ? -11.469 8.391 -13.18 1 97.81 35 PRO B O 1
ATOM 1479 N N . ILE B 1 36 ? -13.008 9.555 -12.031 1 98.12 36 ILE B N 1
ATOM 1480 C CA . ILE B 1 36 ? -12.445 9.203 -10.734 1 98.12 36 ILE B CA 1
ATOM 1481 C C . ILE B 1 36 ? -12.641 7.707 -10.484 1 98.12 36 ILE B C 1
ATOM 1483 O O . ILE B 1 36 ? -11.797 7.062 -9.859 1 98.12 36 ILE B O 1
ATOM 1487 N N . ILE B 1 37 ? -13.695 7.168 -11.016 1 98.38 37 ILE B N 1
ATOM 1488 C CA . ILE B 1 37 ? -13.953 5.738 -10.883 1 98.38 37 ILE B CA 1
ATOM 1489 C C . ILE B 1 37 ? -12.984 4.953 -11.758 1 98.38 37 ILE B C 1
ATOM 1491 O O . ILE B 1 37 ? -12.414 3.949 -11.312 1 98.38 37 ILE B O 1
ATOM 1495 N N . GLN B 1 38 ? -12.82 5.426 -12.969 1 98.31 38 GLN B N 1
ATOM 1496 C CA . GLN B 1 38 ? -11.836 4.805 -13.852 1 98.31 38 GLN B CA 1
ATOM 1497 C C . GLN B 1 38 ? -10.461 4.777 -13.203 1 98.31 38 GLN B C 1
ATOM 1499 O O . GLN B 1 38 ? -9.797 3.738 -13.18 1 98.31 38 GLN B O 1
ATOM 1504 N N . ASP B 1 39 ? -10.062 5.926 -12.672 1 98.25 39 ASP B N 1
ATOM 1505 C CA . ASP B 1 39 ? -8.773 6.07 -12 1 98.25 39 ASP B CA 1
ATOM 1506 C C . ASP B 1 39 ? -8.664 5.121 -10.805 1 98.25 39 ASP B C 1
ATOM 1508 O O . ASP B 1 39 ? -7.617 4.512 -10.586 1 98.25 39 ASP B O 1
ATOM 1512 N N . THR B 1 40 ? -9.766 4.969 -10.031 1 98.56 40 THR B N 1
ATOM 1513 C CA . THR B 1 40 ? -9.805 4.117 -8.852 1 98.56 40 THR B CA 1
ATOM 1514 C C . THR B 1 40 ? -9.703 2.646 -9.242 1 98.56 40 THR B C 1
ATOM 1516 O O . THR B 1 40 ? -9.023 1.864 -8.57 1 98.56 40 THR B O 1
ATOM 1519 N N . LEU B 1 41 ? -10.344 2.303 -10.336 1 98.75 41 LEU B N 1
ATOM 1520 C CA . LEU B 1 41 ? -10.297 0.93 -10.82 1 98.75 41 LEU B CA 1
ATOM 1521 C C . LEU B 1 41 ? -8.883 0.565 -11.273 1 98.75 41 LEU B C 1
ATOM 1523 O O . LEU B 1 41 ? -8.398 -0.535 -10.992 1 98.75 41 LEU B O 1
ATOM 1527 N N . ILE B 1 42 ? -8.227 1.497 -11.906 1 98.62 42 ILE B N 1
ATOM 1528 C CA . ILE B 1 42 ? -6.844 1.284 -12.32 1 98.62 42 ILE B CA 1
ATOM 1529 C C . ILE B 1 42 ? -5.949 1.118 -11.094 1 98.62 42 ILE B C 1
ATOM 1531 O O . ILE B 1 42 ? -5.137 0.195 -11.031 1 98.62 42 ILE B O 1
ATOM 1535 N N . ALA B 1 43 ? -6.156 1.945 -10.102 1 98.62 43 ALA B N 1
ATOM 1536 C CA . ALA B 1 43 ? -5.398 1.836 -8.859 1 98.62 43 ALA B CA 1
ATOM 1537 C C . ALA B 1 43 ? -5.652 0.493 -8.18 1 98.62 43 ALA B C 1
ATOM 1539 O O . ALA B 1 43 ? -4.734 -0.104 -7.613 1 98.62 43 ALA B O 1
ATOM 1540 N N . GLY B 1 44 ? -6.859 0.066 -8.242 1 98.69 44 GLY B N 1
ATOM 1541 C CA . GLY B 1 44 ? -7.207 -1.232 -7.688 1 98.69 44 GLY B CA 1
ATOM 1542 C C . GLY B 1 44 ? -6.5 -2.385 -8.375 1 98.69 44 GLY B C 1
ATOM 1543 O O . GLY B 1 44 ? -6.023 -3.309 -7.711 1 98.69 44 GLY B O 1
ATOM 1544 N N . ALA B 1 45 ? -6.48 -2.32 -9.727 1 98.75 45 ALA B N 1
ATOM 1545 C CA . ALA B 1 45 ? -5.754 -3.334 -10.492 1 98.75 45 ALA B CA 1
ATOM 1546 C C . ALA B 1 45 ? -4.277 -3.35 -10.109 1 98.75 45 ALA B C 1
ATOM 1548 O O . ALA B 1 45 ? -3.672 -4.418 -9.984 1 98.75 45 ALA B O 1
ATOM 1549 N N . ILE B 1 46 ? -3.717 -2.172 -9.891 1 98.75 46 ILE B N 1
ATOM 1550 C CA . ILE B 1 46 ? -2.307 -2.047 -9.539 1 98.75 46 ILE B CA 1
ATOM 1551 C C . ILE B 1 46 ? -2.07 -2.621 -8.148 1 98.75 46 ILE B C 1
ATOM 1553 O O . ILE B 1 46 ? -1.087 -3.33 -7.918 1 98.75 46 ILE B O 1
ATOM 1557 N N . GLN B 1 47 ? -2.969 -2.391 -7.188 1 98.5 47 GLN B N 1
ATOM 1558 C CA . GLN B 1 47 ? -2.881 -2.963 -5.852 1 98.5 47 GLN B CA 1
ATOM 1559 C C . GLN B 1 47 ? -2.902 -4.488 -5.898 1 98.5 47 GLN B C 1
ATOM 1561 O O . GLN B 1 47 ? -2.102 -5.148 -5.234 1 98.5 47 GLN B O 1
ATOM 1566 N N . LYS B 1 48 ? -3.799 -5.043 -6.668 1 98.5 48 LYS B N 1
ATOM 1567 C CA . LYS B 1 48 ? -3.91 -6.492 -6.805 1 98.5 48 LYS B CA 1
ATOM 1568 C C . LYS B 1 48 ? -2.672 -7.078 -7.477 1 98.5 48 LYS B C 1
ATOM 1570 O O . LYS B 1 48 ? -2.236 -8.18 -7.141 1 98.5 48 LYS B O 1
ATOM 1575 N N . PHE B 1 49 ? -2.1 -6.309 -8.484 1 98.62 49 PHE B N 1
ATOM 1576 C CA . PHE B 1 49 ? -0.834 -6.707 -9.086 1 98.62 49 PHE B CA 1
ATOM 1577 C C . PHE B 1 49 ? 0.257 -6.824 -8.031 1 98.62 49 PHE B C 1
ATOM 1579 O O . PHE B 1 49 ? 1.003 -7.805 -8.008 1 98.62 49 PHE B O 1
ATOM 1586 N N . GLU B 1 50 ? 0.317 -5.836 -7.137 1 97.75 50 GLU B N 1
ATOM 1587 C CA . GLU B 1 50 ? 1.322 -5.859 -6.078 1 97.75 50 GLU B CA 1
ATOM 1588 C C . GLU B 1 50 ? 1.187 -7.109 -5.215 1 97.75 50 GLU B C 1
ATOM 1590 O O . GLU B 1 50 ? 2.186 -7.75 -4.879 1 97.75 50 GLU B O 1
ATOM 1595 N N . PHE B 1 51 ? -0.029 -7.473 -4.891 1 97.31 51 PHE B N 1
ATOM 1596 C CA . PHE B 1 51 ? -0.29 -8.648 -4.074 1 97.31 51 PHE B CA 1
ATOM 1597 C C . PHE B 1 51 ? 0.208 -9.914 -4.766 1 97.31 51 PHE B C 1
ATOM 1599 O O . PHE B 1 51 ? 0.922 -10.719 -4.164 1 97.31 51 PHE B O 1
ATOM 1606 N N . VAL B 1 52 ? -0.211 -10.086 -6 1 98.12 52 VAL B N 1
ATOM 1607 C CA . VAL B 1 52 ? 0.139 -11.297 -6.742 1 98.12 52 VAL B CA 1
ATOM 1608 C C . VAL B 1 52 ? 1.654 -11.383 -6.906 1 98.12 52 VAL B C 1
ATOM 1610 O O . VAL B 1 52 ? 2.242 -12.461 -6.77 1 98.12 52 VAL B O 1
ATOM 1613 N N . TYR B 1 53 ? 2.301 -10.219 -7.184 1 97.69 53 TYR B N 1
ATOM 1614 C CA . TYR B 1 53 ? 3.75 -10.188 -7.352 1 97.69 53 TYR B CA 1
ATOM 1615 C C . TYR B 1 53 ? 4.457 -10.641 -6.082 1 97.69 53 TYR B C 1
ATOM 1617 O O . TYR B 1 53 ? 5.324 -11.516 -6.121 1 97.69 53 TYR B O 1
ATOM 1625 N N . GLU B 1 54 ? 4.059 -10.062 -4.938 1 95.5 54 GLU B N 1
ATOM 1626 C CA . GLU B 1 54 ? 4.703 -10.375 -3.664 1 95.5 54 GLU B CA 1
ATOM 1627 C C . GLU B 1 54 ? 4.488 -11.836 -3.281 1 95.5 54 GLU B C 1
ATOM 1629 O O . GLU B 1 54 ? 5.43 -12.516 -2.869 1 95.5 54 GLU B O 1
ATOM 1634 N N . LEU B 1 55 ? 3.309 -12.32 -3.426 1 95.94 55 LEU B N 1
ATOM 1635 C CA . LEU B 1 55 ? 2.986 -13.711 -3.102 1 95.94 55 LEU B CA 1
ATOM 1636 C C . LEU B 1 55 ? 3.717 -14.672 -4.035 1 95.94 55 LEU B C 1
ATOM 1638 O O . LEU B 1 55 ? 4.133 -15.75 -3.615 1 95.94 55 LEU B O 1
ATOM 1642 N N . SER B 1 56 ? 3.826 -14.281 -5.32 1 96.81 56 SER B N 1
ATOM 1643 C CA . SER B 1 56 ? 4.551 -15.109 -6.281 1 96.81 56 SER B CA 1
ATOM 1644 C C . SER B 1 56 ? 6.004 -15.305 -5.863 1 96.81 56 SER B C 1
ATOM 1646 O O . SER B 1 56 ? 6.516 -16.422 -5.871 1 96.81 56 SER B O 1
ATOM 1648 N N . LEU B 1 57 ? 6.68 -14.203 -5.508 1 94.19 57 LEU B N 1
ATOM 1649 C CA . LEU B 1 57 ? 8.078 -14.289 -5.09 1 94.19 57 LEU B CA 1
ATOM 1650 C C . LEU B 1 57 ? 8.219 -15.102 -3.809 1 94.19 57 LEU B C 1
ATOM 1652 O O . LEU B 1 57 ? 9.141 -15.914 -3.682 1 94.19 57 LEU B O 1
ATOM 1656 N N . LYS B 1 58 ? 7.297 -14.898 -2.875 1 93.19 58 LYS B N 1
ATOM 1657 C CA . LYS B 1 58 ? 7.305 -15.641 -1.617 1 93.19 58 LYS B CA 1
ATOM 1658 C C . LYS B 1 58 ? 7.16 -17.141 -1.863 1 93.19 58 LYS B C 1
ATOM 1660 O O . LYS B 1 58 ? 7.895 -17.938 -1.282 1 93.19 58 LYS B O 1
ATOM 1665 N N . MET B 1 59 ? 6.23 -17.5 -2.688 1 94.56 59 MET B N 1
ATOM 1666 C CA . MET B 1 59 ? 5.984 -18.906 -2.982 1 94.56 59 MET B CA 1
ATOM 1667 C C . MET B 1 59 ? 7.16 -19.516 -3.738 1 94.56 59 MET B C 1
ATOM 1669 O O . MET B 1 59 ? 7.512 -20.672 -3.512 1 94.56 59 MET B O 1
ATOM 1673 N N . MET B 1 60 ? 7.707 -18.75 -4.672 1 93.94 60 MET B N 1
ATOM 1674 C CA . MET B 1 60 ? 8.898 -19.188 -5.391 1 93.94 60 MET B CA 1
ATOM 1675 C C . MET B 1 60 ? 10.016 -19.547 -4.422 1 93.94 60 MET B C 1
ATOM 1677 O O . MET B 1 60 ? 10.602 -20.625 -4.512 1 93.94 60 MET B O 1
ATOM 1681 N N . LYS B 1 61 ? 10.273 -18.625 -3.488 1 92.06 61 LYS B N 1
ATOM 1682 C CA . LYS B 1 61 ? 11.328 -18.812 -2.504 1 92.06 61 LYS B CA 1
ATOM 1683 C C . LYS B 1 61 ? 11.055 -20.047 -1.635 1 92.06 61 LYS B C 1
ATOM 1685 O O . LYS B 1 61 ? 11.953 -20.859 -1.411 1 92.06 61 LYS B O 1
ATOM 1690 N N . ARG B 1 62 ? 9.859 -20.188 -1.147 1 92 62 ARG B N 1
ATOM 1691 C CA . ARG B 1 62 ? 9.477 -21.312 -0.302 1 92 62 ARG B CA 1
ATOM 1692 C C . ARG B 1 62 ? 9.617 -22.625 -1.055 1 92 62 ARG B C 1
ATOM 1694 O O . ARG B 1 62 ? 10.102 -23.609 -0.5 1 92 62 ARG B O 1
ATOM 1701 N N . GLN B 1 63 ? 9.156 -22.656 -2.242 1 93.19 63 GLN B N 1
ATOM 1702 C CA . GLN B 1 63 ? 9.242 -23.875 -3.049 1 93.19 63 GLN B CA 1
ATOM 1703 C C . GLN B 1 63 ? 10.695 -24.266 -3.287 1 93.19 63 GLN B C 1
ATOM 1705 O O . GLN B 1 63 ? 11.039 -25.453 -3.236 1 93.19 63 GLN B O 1
ATOM 1710 N N . LEU B 1 64 ? 11.555 -23.281 -3.586 1 91.19 64 LEU B N 1
ATOM 1711 C CA . LEU B 1 64 ? 12.977 -23.547 -3.82 1 91.19 64 LEU B CA 1
ATOM 1712 C C . LEU B 1 64 ? 13.633 -24.109 -2.566 1 91.19 64 LEU B C 1
ATOM 1714 O O . LEU B 1 64 ? 14.469 -25.016 -2.652 1 91.19 64 LEU B O 1
ATOM 1718 N N . LYS B 1 65 ? 13.289 -23.547 -1.401 1 88.38 65 LYS B N 1
ATOM 1719 C CA . LYS B 1 65 ? 13.82 -24.078 -0.145 1 88.38 65 LYS B CA 1
ATOM 1720 C C . LYS B 1 65 ? 13.414 -25.531 0.061 1 88.38 65 LYS B C 1
ATOM 1722 O O . LYS B 1 65 ? 14.234 -26.344 0.497 1 88.38 65 LYS B O 1
ATOM 1727 N N . LEU B 1 66 ? 12.227 -25.844 -0.24 1 86.12 66 LEU B N 1
ATOM 1728 C CA . LEU B 1 66 ? 11.742 -27.219 -0.124 1 86.12 66 LEU B CA 1
ATOM 1729 C C . LEU B 1 66 ? 12.477 -28.125 -1.089 1 86.12 66 LEU B C 1
ATOM 1731 O O . LEU B 1 66 ? 12.773 -29.281 -0.751 1 86.12 66 LEU B O 1
ATOM 1735 N N . MET B 1 67 ? 12.781 -27.594 -2.197 1 83.19 67 MET B N 1
ATOM 1736 C CA . MET B 1 67 ? 13.469 -28.375 -3.215 1 83.19 67 MET B CA 1
ATOM 1737 C C . MET B 1 67 ? 14.945 -28.547 -2.861 1 83.19 67 MET B C 1
ATOM 1739 O O . MET B 1 67 ? 15.562 -29.547 -3.23 1 83.19 67 MET B O 1
ATOM 1743 N N . ALA B 1 68 ? 15.531 -27.375 -2.318 1 75.5 68 ALA B N 1
ATOM 1744 C CA . ALA B 1 68 ? 16.938 -27.422 -1.93 1 75.5 68 ALA B CA 1
ATOM 1745 C C . ALA B 1 68 ? 17.156 -28.391 -0.767 1 75.5 68 ALA B C 1
ATOM 1747 O O . ALA B 1 68 ? 18.188 -29.062 -0.688 1 75.5 68 ALA B O 1
ATOM 1748 N N . ILE B 1 69 ? 16.375 -28.078 0.25 1 60.56 69 ILE B N 1
ATOM 1749 C CA . ILE B 1 69 ? 16.5 -29.062 1.315 1 60.56 69 ILE B CA 1
ATOM 1750 C C . ILE B 1 69 ? 16.5 -30.469 0.718 1 60.56 69 ILE B C 1
ATOM 1752 O O . ILE B 1 69 ? 17.219 -31.359 1.207 1 60.56 69 ILE B O 1
ATOM 1756 N N . SER B 1 70 ? 15.797 -30.453 -0.274 1 51.81 70 SER B N 1
ATOM 1757 C CA . SER B 1 70 ? 15.883 -31.75 -0.933 1 51.81 70 SER B CA 1
ATOM 1758 C C . SER B 1 70 ? 17.188 -31.906 -1.701 1 51.81 70 SER B C 1
ATOM 1760 O O . SER B 1 70 ? 17.703 -33 -1.849 1 51.81 70 SER B O 1
ATOM 1762 N N . GLU B 1 71 ? 17.531 -30.719 -2.227 1 52.53 71 GLU B N 1
ATOM 1763 C CA . GLU B 1 71 ? 18.812 -30.734 -2.922 1 52.53 71 GLU B CA 1
ATOM 1764 C C . GLU B 1 71 ? 19.844 -29.859 -2.211 1 52.53 71 GLU B C 1
ATOM 1766 O O . GLU B 1 71 ? 19.469 -28.953 -1.451 1 52.53 71 GLU B O 1
ATOM 1771 N N . ASP B 1 72 ? 21.031 -30.234 -1.901 1 48.56 72 ASP B N 1
ATOM 1772 C CA . ASP B 1 72 ? 22.172 -29.594 -1.245 1 48.56 72 ASP B CA 1
ATOM 1773 C C . ASP B 1 72 ? 22.312 -28.141 -1.676 1 48.56 72 ASP B C 1
ATOM 1775 O O . ASP B 1 72 ? 23.375 -27.547 -1.53 1 48.56 72 ASP B O 1
ATOM 1779 N N . GLU B 1 73 ? 21.281 -27.531 -2.309 1 50.28 73 GLU B N 1
ATOM 1780 C CA . GLU B 1 73 ? 21.562 -26.281 -3.027 1 50.28 73 GLU B CA 1
ATOM 1781 C C . GLU B 1 73 ? 21.312 -25.062 -2.145 1 50.28 73 GLU B C 1
ATOM 1783 O O . GLU B 1 73 ? 20.547 -25.141 -1.183 1 50.28 73 GLU B O 1
ATOM 1788 N N . ILE B 1 74 ? 22.125 -23.875 -2.492 1 47.44 74 ILE B N 1
ATOM 1789 C CA . ILE B 1 74 ? 22.391 -22.547 -1.925 1 47.44 74 ILE B CA 1
ATOM 1790 C C . ILE B 1 74 ? 21.094 -21.734 -1.905 1 47.44 74 ILE B C 1
ATOM 1792 O O . ILE B 1 74 ? 20.406 -21.641 -2.92 1 47.44 74 ILE B O 1
ATOM 1796 N N . GLU B 1 75 ? 20.688 -21.391 -0.806 1 51.12 75 GLU B N 1
ATOM 1797 C CA . GLU B 1 75 ? 19.562 -20.547 -0.458 1 51.12 75 GLU B CA 1
ATOM 1798 C C . GLU B 1 75 ? 19.625 -19.203 -1.194 1 51.12 75 GLU B C 1
ATOM 1800 O O . GLU B 1 75 ? 20.609 -18.484 -1.093 1 51.12 75 GLU B O 1
ATOM 1805 N N . ALA B 1 76 ? 19.109 -19.125 -2.291 1 53.66 76 ALA B N 1
ATOM 1806 C CA . ALA B 1 76 ? 19.016 -17.875 -3.029 1 53.66 76 ALA B CA 1
ATOM 1807 C C . ALA B 1 76 ? 18.672 -16.719 -2.1 1 53.66 76 ALA B C 1
ATOM 1809 O O . ALA B 1 76 ? 17.656 -16.75 -1.413 1 53.66 76 ALA B O 1
ATOM 1810 N N . GLU B 1 77 ? 19.812 -15.883 -1.836 1 65.44 77 GLU B N 1
ATOM 1811 C CA . GLU B 1 77 ? 19.625 -14.797 -0.883 1 65.44 77 GLU B CA 1
ATOM 1812 C C . GLU B 1 77 ? 19.156 -13.523 -1.582 1 65.44 77 GLU B C 1
ATOM 1814 O O . GLU B 1 77 ? 18.422 -12.727 -1.003 1 65.44 77 GLU B O 1
ATOM 1819 N N . ASN B 1 78 ? 19.656 -13.43 -2.836 1 85.19 78 ASN B N 1
ATOM 1820 C CA . ASN B 1 78 ? 19.25 -12.188 -3.479 1 85.19 78 ASN B CA 1
ATOM 1821 C C . ASN B 1 78 ? 18.297 -12.445 -4.641 1 85.19 78 ASN B C 1
ATOM 1823 O O . ASN B 1 78 ? 18.125 -13.586 -5.074 1 85.19 78 ASN B O 1
ATOM 1827 N N . PHE B 1 79 ? 17.531 -11.562 -5.047 1 90.19 79 PHE B N 1
ATOM 1828 C CA . PHE B 1 79 ? 16.453 -11.578 -6.023 1 90.19 79 PHE B CA 1
ATOM 1829 C C . PHE B 1 79 ? 16.906 -12.289 -7.301 1 90.19 79 PHE B C 1
ATOM 1831 O O . PHE B 1 79 ? 16.219 -13.195 -7.781 1 90.19 79 PHE B O 1
ATOM 1838 N N . ARG B 1 80 ? 18.031 -11.977 -7.816 1 89.94 80 ARG B N 1
ATOM 1839 C CA . ARG B 1 80 ? 18.516 -12.57 -9.062 1 89.94 80 ARG B CA 1
ATOM 1840 C C . ARG B 1 80 ? 18.797 -14.055 -8.891 1 89.94 80 ARG B C 1
ATOM 1842 O O . ARG B 1 80 ? 18.547 -14.852 -9.797 1 89.94 80 ARG B O 1
ATOM 1849 N N . ASP B 1 81 ? 19.344 -14.461 -7.766 1 90.88 81 ASP B N 1
ATOM 1850 C CA . ASP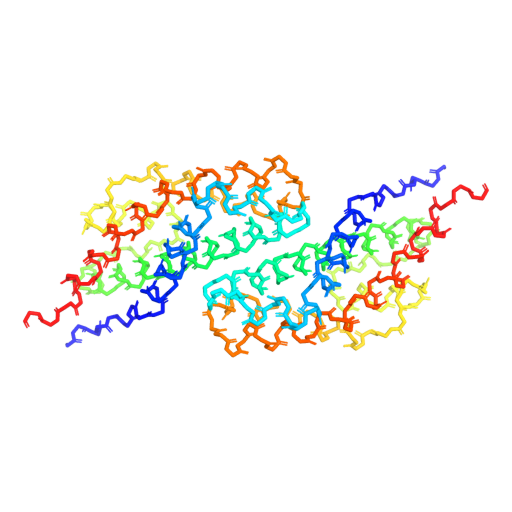 B 1 81 ? 19.609 -15.867 -7.488 1 90.88 81 ASP B CA 1
ATOM 1851 C C . ASP B 1 81 ? 18.312 -16.672 -7.41 1 90.88 81 ASP B C 1
ATOM 1853 O O . ASP B 1 81 ? 18.266 -17.797 -7.898 1 90.88 81 ASP B O 1
ATOM 1857 N N . ILE B 1 82 ? 17.344 -16.078 -6.801 1 93.19 82 ILE B N 1
ATOM 1858 C CA . ILE B 1 82 ? 16.047 -16.734 -6.699 1 93.19 82 ILE B CA 1
ATOM 1859 C C . ILE B 1 82 ? 15.492 -17 -8.102 1 93.19 82 ILE B C 1
ATOM 1861 O O . ILE B 1 82 ? 15.023 -18.109 -8.391 1 93.19 82 ILE B O 1
ATOM 1865 N N . LEU B 1 83 ? 15.617 -16.016 -8.984 1 95.5 83 LEU B N 1
ATOM 1866 C CA . LEU B 1 83 ? 15.086 -16.172 -10.336 1 95.5 83 LEU B CA 1
ATOM 1867 C C . LEU B 1 83 ? 15.867 -17.219 -11.117 1 95.5 83 LEU B C 1
ATOM 1869 O O . LEU B 1 83 ? 15.273 -18.016 -11.852 1 95.5 83 LEU B O 1
ATOM 1873 N N . ARG B 1 84 ? 17.125 -17.156 -10.938 1 93.75 84 ARG B N 1
ATOM 1874 C CA . ARG B 1 84 ? 17.953 -18.156 -11.617 1 93.75 84 ARG B CA 1
ATOM 1875 C C . ARG B 1 84 ? 17.594 -19.562 -11.18 1 93.75 84 ARG B C 1
ATOM 1877 O O . ARG B 1 84 ? 17.422 -20.453 -12.016 1 93.75 84 ARG B O 1
ATOM 1884 N N . ASP B 1 85 ? 17.531 -19.797 -9.938 1 93.19 85 ASP B N 1
ATOM 1885 C CA . ASP B 1 85 ? 17.172 -21.109 -9.406 1 93.19 85 ASP B CA 1
ATOM 1886 C C . ASP B 1 85 ? 15.766 -21.516 -9.828 1 93.19 85 ASP B C 1
ATOM 1888 O O . ASP B 1 85 ? 15.516 -22.672 -10.156 1 93.19 85 ASP B O 1
ATOM 1892 N N . ALA B 1 86 ? 14.836 -20.578 -9.812 1 95.69 86 ALA B N 1
ATOM 1893 C CA . ALA B 1 86 ? 13.461 -20.859 -10.227 1 95.69 86 ALA B CA 1
ATOM 1894 C C . ALA B 1 86 ? 13.398 -21.281 -11.688 1 95.69 86 ALA B C 1
ATOM 1896 O O . ALA B 1 86 ? 12.672 -22.219 -12.039 1 95.69 86 ALA B O 1
ATOM 1897 N N . ALA B 1 87 ? 14.172 -20.562 -12.531 1 95.56 87 ALA B N 1
ATOM 1898 C CA . ALA B 1 87 ? 14.227 -20.922 -13.945 1 95.56 87 ALA B CA 1
ATOM 1899 C C . ALA B 1 87 ? 14.852 -22.297 -14.141 1 95.56 87 ALA B C 1
ATOM 1901 O O . ALA B 1 87 ? 14.344 -23.125 -14.906 1 95.56 87 ALA B O 1
ATOM 1902 N N . LYS B 1 88 ? 15.891 -22.547 -13.367 1 93.75 88 LYS B N 1
ATOM 1903 C CA . LYS B 1 88 ? 16.594 -23.812 -13.445 1 93.75 88 LYS B CA 1
ATOM 1904 C C . LYS B 1 88 ? 15.672 -24.984 -13.078 1 93.75 88 LYS B C 1
ATOM 1906 O O . LYS B 1 88 ? 15.766 -26.062 -13.664 1 93.75 88 LYS B O 1
ATOM 1911 N N . ASN B 1 89 ? 14.797 -24.766 -12.164 1 93.12 89 ASN B N 1
ATOM 1912 C CA . ASN B 1 89 ? 13.914 -25.812 -11.664 1 93.12 89 ASN B CA 1
ATOM 1913 C C . ASN B 1 89 ? 12.562 -25.797 -12.367 1 93.12 89 ASN B C 1
ATOM 1915 O O . ASN B 1 89 ? 11.625 -26.484 -11.945 1 93.12 89 ASN B O 1
ATOM 1919 N N . GLY B 1 90 ? 12.406 -24.906 -13.32 1 95.06 90 GLY B N 1
ATOM 1920 C CA . GLY B 1 90 ? 11.234 -24.906 -14.18 1 95.06 90 GLY B CA 1
ATOM 1921 C C . GLY B 1 90 ? 10.047 -24.203 -13.562 1 95.06 90 GLY B C 1
ATOM 1922 O O . GLY B 1 90 ? 8.906 -24.391 -13.992 1 95.06 90 GLY B O 1
ATOM 1923 N N . LEU B 1 91 ? 10.281 -23.438 -12.516 1 96.25 91 LEU B N 1
ATOM 1924 C CA . LEU B 1 91 ? 9.188 -22.719 -11.883 1 96.25 91 LEU B CA 1
ATOM 1925 C C . LEU B 1 91 ? 8.797 -21.5 -12.719 1 96.25 91 LEU B C 1
ATOM 1927 O O . LEU B 1 91 ? 7.641 -21.062 -12.688 1 96.25 91 LEU B O 1
ATOM 1931 N N . ILE B 1 92 ? 9.82 -20.906 -13.391 1 97.06 92 ILE B N 1
ATOM 1932 C CA . ILE B 1 92 ? 9.555 -19.797 -14.312 1 97.06 92 ILE B CA 1
ATOM 1933 C C . ILE B 1 92 ? 10.289 -20.047 -15.633 1 97.06 92 ILE B C 1
ATOM 1935 O O . ILE B 1 92 ? 11.211 -20.859 -15.695 1 97.06 92 ILE B O 1
ATOM 1939 N N . GLU B 1 93 ? 9.812 -19.328 -16.688 1 95.06 93 GLU B N 1
ATOM 1940 C CA . GLU B 1 93 ? 10.367 -19.562 -18.016 1 95.06 93 GLU B CA 1
ATOM 1941 C C . GLU B 1 93 ? 11.391 -18.484 -18.391 1 95.06 93 GLU B C 1
ATOM 1943 O O . GLU B 1 93 ? 12.43 -18.781 -18.984 1 95.06 93 GLU B O 1
ATOM 1948 N N . ASN B 1 94 ? 11.133 -17.219 -18.062 1 95.44 94 ASN B N 1
ATOM 1949 C CA . ASN B 1 94 ? 11.953 -16.094 -18.5 1 95.44 94 ASN B CA 1
ATOM 1950 C C . ASN B 1 94 ? 12.344 -15.195 -17.344 1 95.44 94 ASN B C 1
ATOM 1952 O O . ASN B 1 94 ? 11.523 -14.43 -16.828 1 95.44 94 ASN B O 1
ATOM 1956 N N . ILE B 1 95 ? 13.578 -15.211 -17.016 1 96.06 95 ILE B N 1
ATOM 1957 C CA . ILE B 1 95 ? 14.133 -14.438 -15.906 1 96.06 95 ILE B CA 1
ATOM 1958 C C . ILE B 1 95 ? 13.969 -12.945 -16.188 1 96.06 95 ILE B C 1
ATOM 1960 O O . ILE B 1 95 ? 13.617 -12.172 -15.297 1 96.06 95 ILE B O 1
ATOM 1964 N N . ASP B 1 96 ? 14.141 -12.555 -17.469 1 97.19 96 ASP B N 1
ATOM 1965 C CA . ASP B 1 96 ? 14.102 -11.148 -17.844 1 97.19 96 ASP B CA 1
ATOM 1966 C C . ASP B 1 96 ? 12.719 -10.555 -17.594 1 97.19 96 ASP B C 1
ATOM 1968 O O . ASP B 1 96 ? 12.594 -9.375 -17.234 1 97.19 96 ASP B O 1
ATOM 1972 N N . ASP B 1 97 ? 11.688 -11.305 -17.828 1 97.81 97 ASP B N 1
ATOM 1973 C CA . ASP B 1 97 ? 10.328 -10.836 -17.562 1 97.81 97 ASP B CA 1
ATOM 1974 C C . ASP B 1 97 ? 10.148 -10.461 -16.094 1 97.81 97 ASP B C 1
ATOM 1976 O O . ASP B 1 97 ? 9.609 -9.398 -15.789 1 97.81 97 ASP B O 1
ATOM 1980 N N . TRP B 1 98 ? 10.656 -11.312 -15.234 1 97.44 98 TRP B N 1
ATOM 1981 C CA . TRP B 1 98 ? 10.484 -11.094 -13.805 1 97.44 98 TRP B CA 1
ATOM 1982 C C . TRP B 1 98 ? 11.344 -9.938 -13.32 1 97.44 98 TRP B C 1
ATOM 1984 O O . TRP B 1 98 ? 10.969 -9.227 -12.383 1 97.44 98 TRP B O 1
ATOM 1994 N N . ILE B 1 99 ? 12.539 -9.742 -13.953 1 96.94 99 ILE B N 1
ATOM 1995 C CA . ILE B 1 99 ? 13.32 -8.539 -13.688 1 96.94 99 ILE B CA 1
ATOM 1996 C C . ILE B 1 99 ? 12.508 -7.301 -14.07 1 96.94 99 ILE B C 1
ATOM 1998 O O . ILE B 1 99 ? 12.469 -6.32 -13.32 1 96.94 99 ILE B O 1
ATOM 2002 N N . GLY B 1 100 ? 11.82 -7.375 -15.242 1 97.5 100 GLY B N 1
ATOM 2003 C CA . GLY B 1 100 ? 10.938 -6.301 -15.664 1 97.5 100 GLY B CA 1
ATOM 2004 C C . GLY B 1 100 ? 9.781 -6.07 -14.719 1 97.5 100 GLY B C 1
ATOM 2005 O O . GLY B 1 100 ? 9.406 -4.926 -14.445 1 97.5 100 GLY B O 1
ATOM 2006 N N . TYR B 1 101 ? 9.227 -7.137 -14.109 1 97.75 101 TYR B N 1
ATOM 2007 C CA . TYR B 1 101 ? 8.109 -7.012 -13.188 1 97.75 101 TYR B CA 1
ATOM 2008 C C . TYR B 1 101 ? 8.547 -6.355 -11.883 1 97.75 101 TYR B C 1
ATOM 2010 O O . TYR B 1 101 ? 7.77 -5.633 -11.25 1 97.75 101 TYR B O 1
ATOM 2018 N N . ARG B 1 102 ? 9.758 -6.617 -11.516 1 96.56 102 ARG B N 1
ATOM 2019 C CA . ARG B 1 102 ? 10.297 -5.934 -10.336 1 96.56 102 ARG B CA 1
ATOM 2020 C C . ARG B 1 102 ? 10.352 -4.426 -10.562 1 96.56 102 ARG B C 1
ATOM 2022 O O . ARG B 1 102 ? 10.016 -3.645 -9.672 1 96.56 102 ARG B O 1
ATOM 2029 N N . LYS B 1 103 ? 10.883 -4.102 -11.711 1 96.31 103 LYS B N 1
ATOM 2030 C CA . LYS B 1 103 ? 10.914 -2.682 -12.047 1 96.31 103 LYS B CA 1
ATOM 2031 C C . LYS B 1 103 ? 9.508 -2.076 -12.016 1 96.31 103 LYS B C 1
ATOM 2033 O O . LYS B 1 103 ? 9.312 -0.98 -11.492 1 96.31 103 LYS B O 1
ATOM 2038 N N . MET B 1 104 ? 8.562 -2.736 -12.594 1 97.5 104 MET B N 1
ATOM 2039 C CA . MET B 1 104 ? 7.164 -2.311 -12.586 1 97.5 104 MET B CA 1
ATOM 2040 C C . MET B 1 104 ? 6.656 -2.135 -11.156 1 97.5 104 MET B C 1
ATOM 2042 O O . MET B 1 104 ? 6.016 -1.132 -10.836 1 97.5 104 MET B O 1
ATOM 2046 N N . ARG B 1 105 ? 6.953 -3.109 -10.281 1 96.88 105 ARG B N 1
ATOM 2047 C CA . ARG B 1 105 ? 6.555 -3.07 -8.883 1 96.88 105 ARG B CA 1
ATOM 2048 C C . ARG B 1 105 ? 7.156 -1.86 -8.172 1 96.88 105 ARG B C 1
ATOM 2050 O O . ARG B 1 105 ? 6.492 -1.226 -7.348 1 96.88 105 ARG B O 1
ATOM 2057 N N 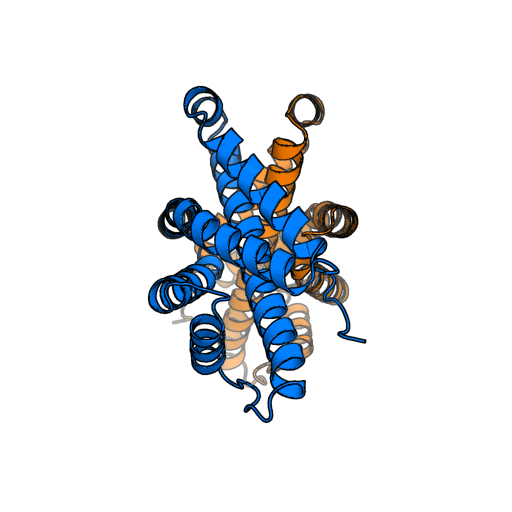. ASN B 1 106 ? 8.352 -1.496 -8.5 1 94.62 106 ASN B N 1
ATOM 2058 C CA . ASN B 1 106 ? 9.016 -0.349 -7.891 1 94.62 106 ASN B CA 1
ATOM 2059 C C . ASN B 1 106 ? 8.359 0.965 -8.305 1 94.62 106 ASN B C 1
ATOM 2061 O O . ASN B 1 106 ? 8.312 1.916 -7.523 1 94.62 106 ASN B O 1
ATOM 2065 N N . ILE B 1 107 ? 7.828 0.961 -9.508 1 95.81 107 ILE B N 1
ATOM 2066 C CA . ILE B 1 107 ? 7.195 2.15 -10.062 1 95.81 107 ILE B CA 1
ATOM 2067 C C . ILE B 1 107 ? 5.863 2.4 -9.359 1 95.81 107 ILE B C 1
ATOM 2069 O O . ILE B 1 107 ? 5.363 3.529 -9.344 1 95.81 107 ILE B O 1
ATOM 2073 N N . THR B 1 108 ? 5.227 1.366 -8.68 1 96.12 108 THR B N 1
ATOM 2074 C CA . THR B 1 108 ? 3.885 1.474 -8.117 1 96.12 108 THR B CA 1
ATOM 2075 C C . THR B 1 108 ? 3.84 2.523 -7.012 1 96.12 108 THR B C 1
ATOM 2077 O O . THR B 1 108 ? 2.807 3.158 -6.793 1 96.12 108 THR B O 1
ATOM 2080 N N . SER B 1 109 ? 4.977 2.773 -6.34 1 91.12 109 SER B N 1
ATOM 2081 C CA . SER B 1 109 ? 5.031 3.771 -5.277 1 91.12 109 SER B CA 1
ATOM 2082 C C . SER B 1 109 ? 4.793 5.176 -5.824 1 91.12 109 SER B C 1
ATOM 2084 O O . SER B 1 109 ? 4.531 6.109 -5.062 1 91.12 109 SER B O 1
ATOM 2086 N N . HIS B 1 110 ? 4.785 5.312 -7.164 1 92.62 110 HIS B N 1
ATOM 2087 C CA . HIS B 1 110 ? 4.656 6.617 -7.801 1 92.62 110 HIS B CA 1
ATOM 2088 C C . HIS B 1 110 ? 3.414 6.676 -8.688 1 92.62 110 HIS B C 1
ATOM 2090 O O . HIS B 1 110 ? 3.227 7.637 -9.43 1 92.62 110 HIS B O 1
ATOM 2096 N N . THR B 1 111 ? 2.584 5.695 -8.602 1 94.81 111 THR B N 1
ATOM 2097 C CA . THR B 1 111 ? 1.442 5.605 -9.508 1 94.81 111 THR B CA 1
ATOM 2098 C C . THR B 1 111 ? 0.354 6.598 -9.102 1 94.81 111 THR B C 1
ATOM 2100 O O . THR B 1 111 ? -0.735 6.598 -9.68 1 94.81 111 THR B O 1
ATOM 2103 N N . TYR B 1 112 ? 0.692 7.43 -8.07 1 93.06 112 TYR B N 1
ATOM 2104 C CA . TYR B 1 112 ? -0.157 8.602 -7.887 1 93.06 112 TYR B CA 1
ATOM 2105 C C . TYR B 1 112 ? -0.095 9.516 -9.102 1 93.06 112 TYR B C 1
ATOM 2107 O O . TYR B 1 112 ? -0.961 10.375 -9.289 1 93.06 112 TYR B O 1
ATOM 2115 N N . ASP B 1 113 ? 0.974 9.352 -9.922 1 93.62 113 ASP B N 1
ATOM 2116 C CA . ASP B 1 113 ? 1.088 9.953 -11.25 1 93.62 113 ASP B CA 1
ATOM 2117 C C . ASP B 1 113 ? 0.339 9.125 -12.289 1 93.62 113 ASP B C 1
ATOM 2119 O O . ASP B 1 113 ? 0.585 7.926 -12.438 1 93.62 113 ASP B O 1
ATOM 2123 N N . GLN B 1 114 ? -0.483 9.758 -12.984 1 94.12 114 GLN B N 1
ATOM 2124 C CA . GLN B 1 114 ? -1.38 9.055 -13.891 1 94.12 114 GLN B CA 1
ATOM 2125 C C . GLN B 1 114 ? -0.599 8.336 -14.984 1 94.12 114 GLN B C 1
ATOM 2127 O O . GLN B 1 114 ? -0.965 7.23 -15.398 1 94.12 114 GLN B O 1
ATOM 2132 N N . ASN B 1 115 ? 0.441 9.008 -15.555 1 96.25 115 ASN B N 1
ATOM 2133 C CA . ASN B 1 115 ? 1.239 8.383 -16.609 1 96.25 115 ASN B CA 1
ATOM 2134 C C . ASN B 1 115 ? 1.92 7.109 -16.109 1 96.25 115 ASN B C 1
ATOM 2136 O O . ASN B 1 115 ? 1.966 6.105 -16.812 1 96.25 115 ASN B O 1
ATOM 2140 N N . LYS B 1 116 ? 2.434 7.141 -14.891 1 97.25 116 LYS B N 1
ATOM 2141 C CA . LYS B 1 116 ? 3.072 5.973 -14.297 1 97.25 116 LYS B CA 1
ATOM 2142 C C . LYS B 1 116 ? 2.049 4.879 -13.992 1 97.25 116 LYS B C 1
ATOM 2144 O O . LYS B 1 116 ? 2.328 3.693 -14.172 1 97.25 116 LYS B O 1
ATOM 2149 N N . ALA B 1 117 ? 0.845 5.293 -13.562 1 97.69 117 ALA B N 1
ATOM 2150 C CA . ALA B 1 117 ? -0.229 4.336 -13.305 1 97.69 117 ALA B CA 1
ATOM 2151 C C . ALA B 1 117 ? -0.579 3.551 -14.562 1 97.69 117 ALA B C 1
ATOM 2153 O O . ALA B 1 117 ? -0.693 2.324 -14.523 1 97.69 117 ALA B O 1
ATOM 2154 N N . LEU B 1 118 ? -0.717 4.246 -15.68 1 97.38 118 LEU B N 1
ATOM 2155 C CA . LEU B 1 118 ? -1.083 3.609 -16.938 1 97.38 118 LEU B CA 1
ATOM 2156 C C . LEU B 1 118 ? 0.035 2.697 -17.438 1 97.38 118 LEU B C 1
ATOM 2158 O O . LEU B 1 118 ? -0.229 1.637 -18 1 97.38 118 LEU B O 1
ATOM 2162 N N . GLU B 1 119 ? 1.295 3.172 -17.203 1 97.69 119 GLU B N 1
ATOM 2163 C CA . GLU B 1 119 ? 2.445 2.35 -17.578 1 97.69 119 GLU B CA 1
ATOM 2164 C C . GLU B 1 119 ? 2.402 0.997 -16.859 1 97.69 119 GLU B C 1
ATOM 2166 O O . GLU B 1 119 ? 2.551 -0.048 -17.5 1 97.69 119 GLU B O 1
ATOM 2171 N N . VAL B 1 120 ? 2.184 0.986 -15.594 1 98.38 120 VAL B N 1
ATOM 2172 C CA . VAL B 1 120 ? 2.133 -0.245 -14.812 1 98.38 120 VAL B CA 1
ATOM 2173 C C . VAL B 1 120 ? 0.901 -1.058 -15.203 1 98.38 120 VAL B C 1
ATOM 2175 O O . VAL B 1 120 ? 1.004 -2.254 -15.484 1 98.38 120 VAL B O 1
ATOM 2178 N N . TYR B 1 121 ? -0.231 -0.383 -15.305 1 98.56 121 TYR B N 1
ATOM 2179 C CA . TYR B 1 121 ? -1.487 -1.043 -15.641 1 98.56 121 TYR B CA 1
ATOM 2180 C C . TYR B 1 121 ? -1.366 -1.811 -16.953 1 98.56 121 TYR B C 1
ATOM 2182 O O . TYR B 1 121 ? -1.819 -2.953 -17.062 1 98.56 121 TYR B O 1
ATOM 2190 N N . ASN B 1 122 ? -0.755 -1.211 -17.922 1 97.69 122 ASN B N 1
ATOM 2191 C CA . ASN B 1 122 ? -0.637 -1.8 -19.25 1 97.69 122 ASN B CA 1
ATOM 2192 C C . ASN B 1 122 ? 0.278 -3.021 -19.234 1 97.69 122 ASN B C 1
ATOM 2194 O O . ASN B 1 122 ? 0.232 -3.842 -20.156 1 97.69 122 ASN B O 1
ATOM 2198 N N . GLY B 1 123 ? 1.11 -3.141 -18.234 1 97.88 123 GLY B N 1
ATOM 2199 C CA . GLY B 1 123 ? 2.029 -4.266 -18.141 1 97.88 123 GLY B CA 1
ATOM 2200 C C . GLY B 1 123 ? 1.453 -5.441 -17.375 1 97.88 123 GLY B C 1
ATOM 2201 O O . GLY B 1 123 ? 2.025 -6.535 -17.391 1 97.88 123 GLY B O 1
ATOM 2202 N N . ILE B 1 124 ? 0.254 -5.324 -16.828 1 98.56 124 ILE B N 1
ATOM 2203 C CA . ILE B 1 124 ? -0.265 -6.312 -15.883 1 98.56 124 ILE B CA 1
ATOM 2204 C C . ILE B 1 124 ? -0.676 -7.578 -16.641 1 98.56 124 ILE B C 1
ATOM 2206 O O . ILE B 1 124 ? -0.528 -8.688 -16.125 1 98.56 124 ILE B O 1
ATOM 2210 N N . ALA B 1 125 ? -1.161 -7.438 -17.844 1 97.69 125 ALA B N 1
ATOM 2211 C CA . ALA B 1 125 ? -1.611 -8.594 -18.609 1 97.69 125 ALA B CA 1
ATOM 2212 C C . ALA B 1 125 ? -0.465 -9.57 -18.844 1 97.69 125 ALA B C 1
ATOM 2214 O O . ALA B 1 125 ? -0.62 -10.781 -18.656 1 97.69 125 ALA B O 1
ATOM 2215 N N . ASP B 1 126 ? 0.706 -9.039 -19.266 1 97.44 126 ASP B N 1
ATOM 2216 C CA . ASP B 1 126 ? 1.878 -9.883 -19.469 1 97.44 126 ASP B CA 1
ATOM 2217 C C . ASP B 1 126 ? 2.314 -10.555 -18.172 1 97.44 126 ASP B C 1
ATOM 2219 O O . ASP B 1 126 ? 2.695 -11.727 -18.172 1 97.44 126 ASP B O 1
ATOM 2223 N N . PHE B 1 127 ? 2.279 -9.852 -17.109 1 98.38 127 PHE B N 1
ATOM 2224 C CA . PHE B 1 127 ? 2.633 -10.391 -15.805 1 98.38 127 PHE B CA 1
ATOM 2225 C C . PHE B 1 127 ? 1.715 -11.547 -15.43 1 98.38 127 PHE B C 1
ATOM 2227 O O . PHE B 1 127 ? 2.17 -12.555 -14.898 1 98.38 127 PHE B O 1
ATOM 2234 N N . LEU B 1 128 ? 0.481 -11.367 -15.711 1 97.81 128 LEU B N 1
ATOM 2235 C CA . LEU B 1 128 ? -0.49 -12.398 -15.367 1 97.81 128 LEU B CA 1
ATOM 2236 C C . LEU B 1 128 ? -0.177 -13.703 -16.094 1 97.81 128 LEU B C 1
ATOM 2238 O O . LEU B 1 128 ? -0.331 -14.789 -15.523 1 97.81 128 LEU B O 1
ATOM 2242 N N . ASP B 1 129 ? 0.193 -13.602 -17.297 1 97.44 129 ASP B N 1
ATOM 2243 C CA . ASP B 1 129 ? 0.574 -14.789 -18.062 1 97.44 129 ASP B CA 1
ATOM 2244 C C . ASP B 1 129 ? 1.729 -15.523 -17.375 1 97.44 129 ASP B C 1
ATOM 2246 O O . ASP B 1 129 ? 1.684 -16.734 -17.203 1 97.44 129 ASP B O 1
ATOM 2250 N N . SER B 1 130 ? 2.783 -14.766 -17 1 97.75 130 SER B N 1
ATOM 2251 C CA . SER B 1 130 ? 3.936 -15.344 -16.328 1 97.75 130 SER B CA 1
ATOM 2252 C C . SER B 1 130 ? 3.543 -15.922 -14.969 1 97.75 130 SER B C 1
ATOM 2254 O O . SER B 1 130 ? 4.02 -17 -14.586 1 97.75 130 SER B O 1
ATOM 2256 N N . SER B 1 131 ? 2.672 -15.234 -14.281 1 97.94 131 SER B N 1
ATOM 2257 C CA . SER B 1 131 ? 2.215 -15.688 -12.977 1 97.94 131 SER B CA 1
ATOM 2258 C C . SER B 1 131 ? 1.378 -16.953 -13.086 1 97.94 131 SER B C 1
ATOM 2260 O O . SER B 1 131 ? 1.419 -17.812 -12.203 1 97.94 131 SER B O 1
ATOM 2262 N N . GLN B 1 132 ? 0.603 -17.016 -14.125 1 97.88 132 GLN B N 1
ATOM 2263 C CA . GLN B 1 132 ? -0.172 -18.234 -14.367 1 97.88 132 GLN B CA 1
ATOM 2264 C C . GLN B 1 132 ? 0.741 -19.438 -14.523 1 97.88 132 GLN B C 1
ATOM 2266 O O . GLN B 1 132 ? 0.462 -20.5 -13.977 1 97.88 132 GLN B O 1
ATOM 2271 N N . PHE B 1 133 ? 1.743 -19.312 -15.312 1 98.06 133 PHE B N 1
ATOM 2272 C CA . PHE B 1 133 ? 2.705 -20.406 -15.492 1 98.06 133 PHE B CA 1
ATOM 2273 C C . PHE B 1 133 ? 3.297 -20.828 -14.156 1 98.06 133 PHE B C 1
ATOM 2275 O O . PHE B 1 133 ? 3.344 -22.016 -13.852 1 98.06 133 PHE B O 1
ATOM 2282 N N . LEU B 1 134 ? 3.721 -19.859 -13.328 1 97.75 134 LEU B N 1
ATOM 2283 C CA . LEU B 1 134 ? 4.277 -20.156 -12.008 1 97.75 134 LEU B CA 1
ATOM 2284 C C . LEU B 1 134 ? 3.273 -20.922 -11.156 1 97.75 134 LEU B C 1
ATOM 2286 O O . LEU B 1 134 ? 3.629 -21.922 -10.523 1 97.75 134 LEU B O 1
ATOM 2290 N N . LEU B 1 135 ? 2.057 -20.422 -11.156 1 97 135 LEU B N 1
ATOM 2291 C CA . LEU B 1 135 ? 1.006 -21.047 -10.367 1 97 135 LEU B CA 1
ATOM 2292 C C . LEU B 1 135 ? 0.809 -22.516 -10.781 1 97 135 LEU B C 1
ATOM 2294 O O . LEU B 1 135 ? 0.671 -23.391 -9.93 1 97 135 LEU B O 1
ATOM 2298 N N . GLU B 1 136 ? 0.773 -22.781 -12.016 1 96.88 136 GLU B N 1
ATOM 2299 C CA . GLU B 1 136 ? 0.605 -24.141 -12.531 1 96.88 136 GLU B CA 1
ATOM 2300 C C . GLU B 1 136 ? 1.773 -25.031 -12.125 1 96.88 136 GLU B C 1
ATOM 2302 O O . GLU B 1 136 ? 1.574 -26.203 -11.758 1 96.88 136 GLU B O 1
ATOM 2307 N N . GLN B 1 137 ? 2.982 -24.5 -12.203 1 96.25 137 GLN B N 1
ATOM 2308 C CA . GLN B 1 137 ? 4.156 -25.266 -11.805 1 96.25 137 GLN B CA 1
ATOM 2309 C C . GLN B 1 137 ? 4.125 -25.578 -10.312 1 96.25 137 GLN B C 1
ATOM 2311 O O . GLN B 1 137 ? 4.465 -26.688 -9.891 1 96.25 137 GLN B O 1
ATOM 2316 N N . LEU B 1 138 ? 3.717 -24.609 -9.523 1 95.56 138 LEU B N 1
ATOM 2317 C CA . LEU B 1 138 ? 3.617 -24.828 -8.086 1 95.56 138 LEU B CA 1
ATOM 2318 C C . LEU B 1 138 ? 2.58 -25.891 -7.762 1 95.56 138 LEU B C 1
ATOM 2320 O O . LEU B 1 138 ? 2.791 -26.719 -6.871 1 95.56 138 LEU B O 1
ATOM 2324 N N . ARG B 1 139 ? 1.51 -25.828 -8.492 1 93.88 139 ARG B N 1
ATOM 2325 C CA . ARG B 1 139 ? 0.474 -26.828 -8.312 1 93.88 139 ARG B CA 1
ATOM 2326 C C . ARG B 1 139 ? 1.009 -28.219 -8.633 1 93.88 139 ARG B C 1
ATOM 2328 O O . ARG B 1 139 ? 0.732 -29.188 -7.906 1 93.88 139 ARG B O 1
ATOM 2335 N N . GLU B 1 140 ? 1.735 -28.344 -9.664 1 91.88 140 GLU B N 1
ATOM 2336 C CA . GLU B 1 140 ? 2.295 -29.625 -10.094 1 91.88 140 GLU B CA 1
ATOM 2337 C C . GLU B 1 140 ? 3.275 -30.172 -9.062 1 91.88 140 GLU B C 1
ATOM 2339 O O . GLU B 1 140 ? 3.275 -31.375 -8.773 1 91.88 140 GLU B O 1
ATOM 2344 N N . TRP B 1 141 ? 4.098 -29.266 -8.508 1 87.5 141 TRP B N 1
ATOM 2345 C CA . TRP B 1 141 ? 5.082 -29.688 -7.516 1 87.5 141 TRP B CA 1
ATOM 2346 C C . TRP B 1 141 ? 4.402 -30.094 -6.215 1 87.5 141 TRP B C 1
ATOM 2348 O O . TRP B 1 141 ? 4.93 -30.906 -5.457 1 87.5 141 TRP B O 1
ATOM 2358 N N . ASN B 1 142 ? 3.227 -29.5 -5.969 1 86.12 142 ASN B N 1
ATOM 2359 C CA . ASN B 1 142 ? 2.594 -29.734 -4.676 1 86.12 142 ASN B CA 1
ATOM 2360 C C . ASN B 1 142 ? 1.335 -30.594 -4.812 1 86.12 142 ASN B C 1
ATOM 2362 O O . ASN B 1 142 ? 0.526 -30.672 -3.887 1 86.12 142 ASN B O 1
ATOM 2366 N N . SER B 1 143 ? 1 -30.875 -5.973 1 78.88 143 SER B N 1
ATOM 2367 C CA . SER B 1 143 ? -0.1 -31.812 -6.195 1 78.88 143 SER B CA 1
ATOM 2368 C C . SER B 1 143 ? 0.264 -33.219 -5.723 1 78.88 143 SER B C 1
ATOM 2370 O O . SER B 1 143 ? 1.433 -33.594 -5.762 1 78.88 143 SER B O 1
ATOM 2372 N N . ASP B 1 144 ? -0.206 -33.75 -4.496 1 58.84 144 ASP B N 1
ATOM 2373 C CA . ASP B 1 144 ? -0.051 -35.156 -4.043 1 58.84 144 ASP B CA 1
ATOM 2374 C C . ASP B 1 144 ? 0.037 -36.094 -5.223 1 58.84 144 ASP B C 1
ATOM 2376 O O . ASP B 1 144 ? -0.844 -36.125 -6.086 1 58.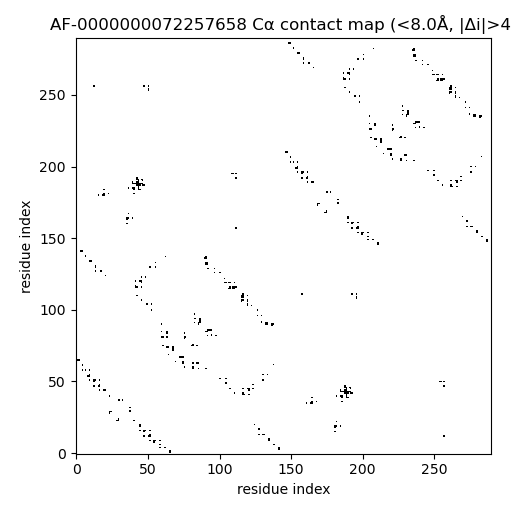84 144 ASP B O 1
ATOM 2380 N N . LYS B 1 145 ? 1.358 -36.5 -5.945 1 46.06 145 LYS B N 1
ATOM 2381 C CA . LYS B 1 145 ? 1.443 -37.75 -6.691 1 46.06 145 LYS B CA 1
ATOM 2382 C C . LYS B 1 145 ? 0.909 -38.906 -5.867 1 46.06 145 LYS B C 1
ATOM 2384 O O . LYS B 1 145 ? 1.122 -38.969 -4.652 1 46.06 145 LYS B O 1
#

InterPro domains:
  IPR010235 Probable ribonuclease HepT [PF08780] (6-139)
  IPR010235 Probable ribonuclease HepT [TIGR01987] (14-139)

Sequence (290 aa):
MLEQLEISSLENAFSSLNETLAELADQQWFNQQKPIIQDTLIAGAIQKFEFVYELSLKMMKRQLKLMAISEDEIEAENFRDILRDAAKNGLIENIDDWIGYRKMRNITSHTYDQNKALEVYNGIADFLDSSQFLLEQLREWNSDKMLEQLEISSLENAFSSLNETLAELADQQWFNQQKPIIQDTLIAGAIQKFEFVYELSLKMMKRQLKLMAISEDEIEAENFRDILRDAAKNGLIENIDDWIGYRKMRNITSHTYDQNKALEVYNGIADFLDSSQFLLEQLREWNSDK

Solvent-accessible surface area (backbone atoms only — not comparable to full-atom values): 15984 Å² total; per-residue (Å²): 128,79,80,61,73,85,57,61,68,47,51,54,36,42,50,51,41,54,54,41,53,59,57,58,66,39,54,73,64,46,68,68,47,56,69,63,53,47,54,28,40,51,36,8,52,48,41,38,47,51,47,36,53,53,42,48,54,52,50,49,53,53,53,47,50,61,49,16,77,68,32,98,56,80,76,56,84,47,74,67,48,42,39,50,52,32,38,74,72,57,39,44,90,55,60,66,58,54,55,49,48,51,54,44,58,64,47,56,84,48,34,85,38,64,71,51,33,50,56,45,53,71,47,44,65,63,49,50,54,56,48,48,52,30,52,53,38,52,45,62,75,46,44,86,127,128,79,78,63,71,85,56,60,67,48,52,51,36,44,52,50,41,53,53,42,52,58,58,60,64,40,54,73,63,45,70,70,44,56,71,63,53,47,52,28,40,51,35,8,54,47,41,39,48,52,48,36,52,53,43,49,54,51,48,51,53,53,51,48,50,59,49,17,77,68,33,98,57,81,75,54,84,48,74,69,46,40,41,50,52,32,39,75,71,58,39,42,90,55,60,64,58,55,55,50,48,49,54,44,58,65,49,56,82,50,34,85,38,65,72,51,32,50,55,43,53,71,47,45,66,63,48,48,54,57,50,49,51,29,51,54,38,52,46,61,74,46,44,87,127

=== Feature glossary ===
Key to the feature types in this record:

— What the protein is —

Primary structure: the covalent order of the twenty standard amino acids along the backbone. Two proteins with the same sequence will (almost always) fold to the same structure; two with 30% identity often share a fold but not the details.

Database cross-references. InterPro integrates a dozen domain/family signature databases into unified entries with residue-range hits. GO terms attach function/process/location labels with evidence codes. CATH codes position the fold in a four-level structural taxonomy. Organism is the NCBI-taxonomy species name.

— Where its atoms are —

The mmCIF block holds the 3D Cartesian coordinates of each backbone atom (N, Cα, C, O) in ångströms. mmCIF is the PDB's canonical archive format — a tagged-loop text representation of the atomic model.

Six rendered views show the 3D structure from the faces of a cube — i.e. along ±x, ±y, ±z. Rendering representation is drawn randomly per protein from cartoon (secondary-structure ribbons), sticks (backbone bonds), or molecular surface; coloring is either N→C rainbow (blue at the N-terminus through red at the C-terminus) or one color per chain.

— Local backbone conformation —

DSSP 8-state secondary structure assigns each residue one of H (α-helix), G (3₁₀-helix), I (π-helix), E (extended β-strand), B (isolated β-bridge), T (hydrogen-bonded turn), S (bend), or '-' (coil). The assignment is computed from backbone hydrogen-bond geometry via the Kabsch–Sander algorithm.

P-SEA three-state annotation labels each residue as helix, strand, or coil based purely on the geometry of the Cα trace. It serves as a fallback when the full ba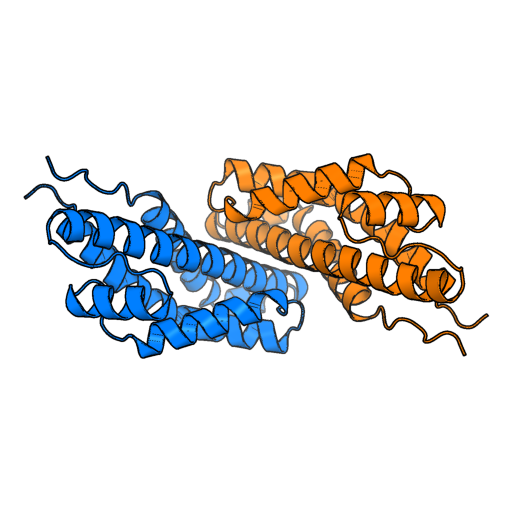ckbone (and thus DSSP) is unavailable.

The φ/ψ torsion pair specifies the backbone conformation at each residue. φ rotates about the N–Cα bond, ψ about the Cα–C bond. Steric clashes forbid most of the (φ, ψ) plane — the allowed regions (α-helix basin, β-sheet basin, left-handed helix) are the Ramachandran-allowed regions.

— Global shape and packing —

The geometric summary reports three shape descriptors. Rg (radius of gyration) measures how spread out the Cα atoms are about their centre of mass; compact globular proteins have small Rg, elongated or unfolded ones large. Cα contacts (<8 Å, |i−j|>4) count long-range residue pairs in spatial proximity — high for tightly packed folds, near zero for rods or random coil. The bounding-box extents give the protein's footprint along x, y, z in Å.

Accessible surface area quantifies burial. A residue with SASA near zero is packed into the hydrophobic core; one with SASA >100 Å² sits on the surface. Computed here via the Shrake–Rupley numerical algorithm with a 1.4 Å probe.

Plot images: a contact map (which residues are close in 3D, as an N×N binary image), a Ramachandran scatter (backbone torsion angles, revealing secondary-structure composition at a glance), and — for AlphaFold structures — a PAE heatmap (pairwise prediction confidence).

— Structural neighborhood —

The Foldseek 3Di string encodes local tertiary geometry as a 20-letter alphabet — one character per residue — derived from the relative positions of nearby Cα atoms. Unlike the amino-acid sequence, 3Di is a direct function of the 3D structure, so two proteins with the same fold have similar 3Di strings even at low sequence identity.

Nearest PDB neighbors are the top structural matches found by Foldseek when searching this structure against the entire Protein Data Bank. Each hit reports a TM-score (0 to 1; >0.5 almost always implies the same fold) and an E-value. These are *structural* homologs — they may share no detectable sequence similarity.

— Confidence and disorder —

For AlphaFold models, the B-factor field carries pLDDT — the model's own estimate of local accuracy on a 0–100 scale. Regions with pLDDT<50 should be treated as essentially unmodeled; they often correspond to intrinsically disordered segments.

B-factor (Debye–Waller factor) reflects atomic displacement in the crystal lattice. It is an experimental observable (units Å²), not a prediction; low values mean the atom is pinned down, high values mean it moves or is heterogeneous across the crystal.

Predicted aligned error is AlphaFold's pairwise confidence. Unlike pLDDT (per-residue), PAE is per-residue-pair and captures whether two parts of the structure are correctly placed relative to each other. Units are ångströms of expected positional error.